Protein AF-A0A1S9CGF9-F1 (afdb_monomer_lite)

Foldseek 3Di:
DDDDDDDDDDDDDDDDDDDDDDDDPPDPPPPPPPDDPDDFDWDAKDPRQKIWTQDGPQQKIKIFGDDPDDDQKKKKWKWKFAQAPARVVDDIHTPDIDIGGNDGMDIDRHFARIKIWIWMGDVPDTPIIDIDGHHFDAADPVLVVVLVVQVVLLLDPVSLVVQKDKAKAWAWAQDPVRDTDTDIDIEIAGPSCRVLRNQLRVQCCPDPLSQHFPDKYFADCPHGPDPDLNSSRFKIFTPCQQFWWAFPVRDIGHPYADPPPDSRHDDPPDSNQRSLRVNNKDALCGNDPGGNGRRMIGD

pLDDT: mean 84.3, std 21.89, range [26.38, 98.81]

Sequence (299 aa):
MKLKKVLALGLASMVALVPIKTTEATGWFWQSARYYEPILMHTEFGKHMLTATLEEGSNIVRLVVAEEELGTNYTIKVVEARNNVMSHVYEPQEKVSVDMWDEKVFEFQGDLNRNYSISLWNGEELLTSGTMTTPAESRDPEISTWIAQTSHLCRTQEGAEALMVTVEIPIWLLQDDGSKLESSTTVTVHPAIAETTVSVFTEIFNGEEQFPIRHVGGYSWRGEGSSSYHNLGLALDINYAANYAVYSNGNTVGTHWTPNEDPYSILPYGEVVRAFENHGWHWGGDVWASPLDYMHFGY

Secondary structure (DSSP, 8-state):
-----------------------------------------EEEETTTTEEEEEPTTT-EEEEEE-TTS--SEEEEEEEEEE-STTGGGS--EEEEEEEEES--EEEEE--SSEEEEEEEEETTEEEEEEEEEPPPPPPPHHHHHHHHHHGGGGGSHHHHHHH-EEEEEEEEEEPTTS-EEEEEEEEEE-GGGHHHHHHHHHHHHHSTT--B-S-EE------TT---HHHHT-EEEE-TTTS-EE-TTS-EESS---TTTSTTSPPTTSHHHHHHHTTT-EEHHHH-SSSEETTEEE-

Structure (mmCIF, N/CA/C/O backbone):
data_AF-A0A1S9CGF9-F1
#
_entry.id   AF-A0A1S9CGF9-F1
#
loop_
_atom_site.group_PDB
_atom_site.id
_atom_site.type_symbol
_atom_site.label_atom_id
_atom_site.label_alt_id
_atom_site.label_comp_id
_atom_site.label_asym_id
_atom_site.label_entity_id
_atom_site.label_seq_id
_atom_site.pdbx_PDB_ins_code
_atom_site.Cartn_x
_atom_site.Cartn_y
_atom_site.Cartn_z
_atom_site.occupancy
_atom_site.B_iso_or_equiv
_atom_site.auth_seq_id
_atom_site.auth_comp_id
_atom_site.auth_asym_id
_atom_site.auth_atom_id
_atom_site.pdbx_PDB_model_num
ATOM 1 N N . MET A 1 1 ? 84.558 -14.957 4.193 1.00 35.19 1 MET A N 1
ATOM 2 C CA . MET A 1 1 ? 84.889 -13.517 4.250 1.00 35.19 1 MET A CA 1
ATOM 3 C C . MET A 1 1 ? 83.635 -12.720 3.901 1.00 35.19 1 MET A C 1
ATOM 5 O O . MET A 1 1 ? 83.127 -12.894 2.809 1.00 35.19 1 MET A O 1
ATOM 9 N N . LYS A 1 2 ? 83.176 -11.897 4.856 1.00 33.03 2 LYS A N 1
ATOM 10 C CA . LYS A 1 2 ? 82.214 -10.773 4.776 1.00 33.03 2 LYS A CA 1
ATOM 11 C C . LYS A 1 2 ? 80.729 -11.037 4.445 1.00 33.03 2 LYS A C 1
ATOM 13 O O . LYS A 1 2 ? 80.320 -11.122 3.296 1.00 33.03 2 LYS A O 1
ATOM 18 N N . LEU A 1 3 ? 79.936 -10.984 5.525 1.00 31.56 3 LEU A N 1
ATOM 19 C CA . LEU A 1 3 ? 78.575 -10.436 5.592 1.00 31.56 3 LEU A CA 1
ATOM 20 C C . LEU A 1 3 ? 78.471 -9.068 4.895 1.00 31.56 3 LEU A C 1
ATOM 22 O O . LEU A 1 3 ? 79.380 -8.248 5.042 1.00 31.56 3 LEU A O 1
ATOM 26 N N . LYS A 1 4 ? 77.284 -8.759 4.355 1.00 33.09 4 LYS A N 1
ATOM 27 C CA . LYS A 1 4 ? 76.605 -7.470 4.584 1.00 33.09 4 LYS A CA 1
ATOM 28 C C . LYS A 1 4 ? 75.083 -7.615 4.426 1.00 33.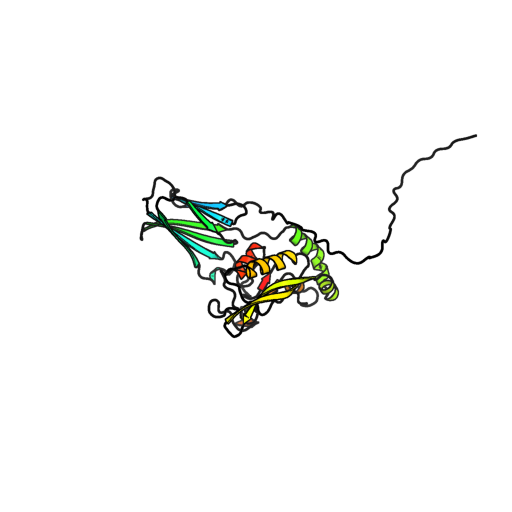09 4 LYS A C 1
ATOM 30 O O . LYS A 1 4 ? 74.594 -7.987 3.369 1.00 33.09 4 LYS A O 1
ATOM 35 N N . LYS A 1 5 ? 74.372 -7.306 5.516 1.00 34.22 5 LYS A N 1
ATOM 36 C CA . LYS A 1 5 ? 72.945 -6.951 5.569 1.00 34.22 5 LYS A CA 1
ATOM 37 C C . LYS A 1 5 ? 72.730 -5.596 4.890 1.00 34.22 5 LYS A C 1
ATOM 39 O O . LYS A 1 5 ? 73.520 -4.695 5.163 1.00 34.22 5 LYS A O 1
ATOM 44 N N . VAL A 1 6 ? 71.609 -5.428 4.187 1.00 31.58 6 VAL A N 1
ATOM 45 C CA . VAL A 1 6 ? 70.800 -4.193 4.197 1.00 31.58 6 VAL A CA 1
ATOM 46 C C . VAL A 1 6 ? 69.320 -4.599 4.116 1.00 31.58 6 VAL A C 1
ATOM 48 O O . VAL A 1 6 ? 68.926 -5.328 3.212 1.00 31.58 6 VAL A O 1
ATOM 51 N N . LEU A 1 7 ? 68.538 -4.164 5.109 1.00 29.77 7 LEU A N 1
ATOM 52 C CA . LEU A 1 7 ? 67.071 -4.119 5.117 1.00 29.77 7 LEU A CA 1
ATOM 53 C C . LEU A 1 7 ? 66.593 -2.934 4.260 1.00 29.77 7 LEU A C 1
ATOM 55 O O . LEU A 1 7 ? 67.195 -1.871 4.382 1.00 29.77 7 LEU A O 1
ATOM 59 N N . ALA A 1 8 ? 65.458 -3.057 3.562 1.00 28.27 8 ALA A N 1
ATOM 60 C CA . ALA A 1 8 ? 64.296 -2.175 3.773 1.00 28.27 8 ALA A CA 1
ATOM 61 C C . ALA A 1 8 ? 63.070 -2.570 2.919 1.00 28.27 8 ALA A C 1
ATOM 63 O O . ALA A 1 8 ? 63.186 -2.948 1.760 1.00 28.27 8 ALA A O 1
ATOM 64 N N . LEU A 1 9 ? 61.925 -2.452 3.593 1.00 29.41 9 LEU A N 1
ATOM 65 C CA . LEU A 1 9 ? 60.506 -2.598 3.259 1.00 29.41 9 LEU A CA 1
ATOM 66 C C . LEU A 1 9 ? 60.027 -2.288 1.826 1.00 29.41 9 LEU A C 1
ATOM 68 O O . LEU A 1 9 ? 60.434 -1.306 1.216 1.00 29.41 9 LEU A O 1
ATOM 72 N N . GLY A 1 10 ? 58.983 -3.020 1.416 1.00 26.67 10 GLY A N 1
ATOM 73 C CA . GLY A 1 10 ? 58.007 -2.600 0.404 1.00 26.67 10 GLY A CA 1
ATOM 74 C C . GLY A 1 10 ? 57.016 -3.721 0.082 1.00 26.67 10 GLY A C 1
ATOM 75 O O . GLY A 1 10 ? 57.395 -4.694 -0.560 1.00 26.67 10 GLY A O 1
ATOM 76 N N . LEU A 1 11 ? 55.777 -3.608 0.576 1.00 29.64 11 LEU A N 1
ATOM 77 C CA . LEU A 1 11 ? 54.681 -4.564 0.381 1.00 29.64 11 LEU A CA 1
ATOM 78 C C . LEU A 1 11 ? 54.426 -4.852 -1.109 1.00 29.64 11 LEU A C 1
ATOM 80 O O . LEU A 1 11 ? 54.255 -3.935 -1.909 1.00 29.64 11 LEU A O 1
ATOM 84 N N . ALA A 1 12 ? 54.324 -6.136 -1.446 1.00 28.22 12 ALA A N 1
ATOM 85 C CA . ALA A 1 12 ? 53.813 -6.606 -2.723 1.00 28.22 12 ALA A CA 1
ATOM 86 C C . ALA A 1 12 ? 52.277 -6.534 -2.726 1.00 28.22 12 ALA A C 1
ATOM 88 O O . ALA A 1 12 ? 51.635 -7.146 -1.876 1.00 28.22 12 ALA A O 1
ATOM 89 N N . SER A 1 13 ? 51.696 -5.833 -3.701 1.00 28.66 13 SER A N 1
ATOM 90 C CA . SER A 1 13 ? 50.306 -6.040 -4.113 1.00 28.66 13 SER A CA 1
ATOM 91 C C . SER A 1 13 ? 50.346 -6.695 -5.491 1.00 28.66 13 SER A C 1
ATOM 93 O O . SER A 1 13 ? 50.657 -6.050 -6.492 1.00 28.66 13 SER A O 1
ATOM 95 N N . MET A 1 14 ? 50.165 -8.017 -5.522 1.00 29.84 14 MET A N 1
ATOM 96 C CA . MET A 1 14 ? 50.044 -8.790 -6.754 1.00 29.84 14 MET A CA 1
ATOM 97 C C . MET A 1 14 ? 48.587 -8.765 -7.204 1.00 29.84 14 MET A C 1
ATOM 99 O O . MET A 1 14 ? 47.712 -9.336 -6.560 1.00 29.84 14 MET A O 1
ATOM 103 N N . VAL A 1 15 ? 48.359 -8.125 -8.347 1.00 34.06 15 VAL A N 1
ATOM 104 C CA . VAL A 1 15 ? 47.184 -8.336 -9.189 1.00 34.06 15 VAL A CA 1
ATOM 105 C C . VAL A 1 15 ? 47.236 -9.774 -9.704 1.00 34.06 15 VAL A C 1
ATOM 107 O O . VAL A 1 15 ? 48.160 -10.136 -10.432 1.00 34.06 15 VAL A O 1
ATOM 110 N N . ALA A 1 16 ? 46.248 -10.586 -9.340 1.00 28.27 16 ALA A N 1
ATOM 111 C CA . ALA A 1 16 ? 45.989 -11.870 -9.975 1.00 28.27 16 ALA A CA 1
ATOM 112 C C . ALA A 1 16 ? 44.520 -11.914 -10.414 1.00 28.27 16 ALA A C 1
ATOM 114 O O . ALA A 1 16 ? 43.611 -12.032 -9.598 1.00 28.27 16 ALA A O 1
ATOM 115 N N . LEU A 1 17 ? 44.316 -11.794 -11.728 1.00 30.78 17 LEU A N 1
ATOM 116 C CA . LEU A 1 17 ? 43.096 -12.198 -12.421 1.00 30.78 17 LEU A CA 1
ATOM 117 C C . LEU A 1 17 ? 42.878 -13.702 -12.197 1.00 30.78 17 LEU A C 1
ATOM 119 O O . LEU A 1 17 ? 43.762 -14.503 -12.500 1.00 30.78 17 LEU A O 1
ATOM 123 N N . VAL A 1 18 ? 41.701 -14.079 -11.701 1.00 29.19 18 VAL A N 1
ATOM 124 C CA . VAL A 1 18 ? 41.253 -15.476 -11.569 1.00 29.19 18 VAL A CA 1
ATOM 125 C C . VAL A 1 18 ? 39.975 -15.642 -12.407 1.00 29.19 18 VAL A C 1
ATOM 127 O O . VAL A 1 18 ? 39.137 -14.739 -12.401 1.00 29.19 18 VAL A O 1
ATOM 130 N N . PRO A 1 19 ? 39.835 -16.732 -13.187 1.00 26.50 19 PRO A N 1
ATOM 131 C CA . PRO A 1 19 ? 38.818 -16.849 -14.226 1.00 26.50 19 PRO A CA 1
ATOM 132 C C . PRO A 1 19 ? 37.441 -17.223 -13.672 1.00 26.50 19 PRO A C 1
ATOM 134 O O . PRO A 1 19 ? 37.316 -17.959 -12.694 1.00 26.50 19 PRO A O 1
ATOM 137 N N . ILE A 1 20 ? 36.414 -16.756 -14.381 1.00 34.00 20 ILE A N 1
ATOM 138 C CA . ILE A 1 20 ? 35.000 -17.079 -14.186 1.00 34.00 20 ILE A CA 1
ATOM 139 C C . ILE A 1 20 ? 34.797 -18.593 -14.347 1.00 34.00 20 ILE A C 1
ATOM 141 O O . ILE A 1 20 ? 35.066 -19.155 -15.412 1.00 34.00 20 ILE A O 1
ATOM 145 N N . LYS A 1 21 ? 34.287 -19.241 -13.296 1.00 26.78 21 LYS A N 1
ATOM 146 C CA . LYS A 1 21 ? 33.620 -20.542 -13.377 1.00 26.78 21 LYS A CA 1
ATOM 147 C C . LYS A 1 21 ? 32.194 -20.404 -12.860 1.00 26.78 21 LYS A C 1
ATOM 149 O O . LYS A 1 21 ? 31.947 -19.843 -11.800 1.00 26.78 21 LYS A O 1
ATOM 154 N N . THR A 1 22 ? 31.296 -20.902 -13.690 1.00 35.28 22 THR A N 1
ATOM 155 C CA . THR A 1 22 ? 29.855 -21.047 -13.522 1.00 35.28 22 THR A CA 1
ATOM 156 C C . THR A 1 22 ? 29.474 -21.938 -12.336 1.00 35.28 22 THR A C 1
ATOM 158 O O . THR A 1 22 ? 30.273 -22.777 -11.926 1.00 35.28 22 THR A O 1
ATOM 161 N N . THR A 1 23 ? 28.209 -21.780 -11.919 1.00 32.25 23 THR A N 1
ATOM 162 C CA . THR A 1 23 ? 27.382 -22.606 -11.013 1.00 32.25 23 THR A CA 1
ATOM 163 C C . THR A 1 23 ? 27.772 -22.626 -9.538 1.00 32.25 23 THR A C 1
ATOM 165 O O . THR A 1 23 ? 28.655 -23.373 -9.142 1.00 32.25 23 THR A O 1
ATOM 168 N N . GLU A 1 24 ? 27.052 -21.845 -8.730 1.00 26.77 24 GLU A N 1
ATOM 169 C CA . GLU A 1 24 ? 26.085 -22.324 -7.725 1.00 26.77 24 GLU A CA 1
ATOM 170 C C . GLU A 1 24 ? 25.429 -21.096 -7.074 1.00 26.77 24 GLU A C 1
ATOM 172 O O . GLU A 1 24 ? 26.105 -20.196 -6.580 1.00 26.77 24 GLU A O 1
ATOM 177 N N . ALA A 1 25 ? 24.098 -21.021 -7.142 1.00 34.69 25 ALA A N 1
ATOM 178 C CA . ALA A 1 25 ? 23.310 -20.001 -6.468 1.00 34.69 25 ALA A CA 1
ATOM 179 C C . ALA A 1 25 ? 23.334 -20.278 -4.960 1.00 34.69 25 ALA A C 1
ATOM 181 O O . ALA A 1 25 ? 22.446 -20.929 -4.415 1.00 34.69 25 ALA A O 1
ATOM 182 N N . THR A 1 26 ? 24.374 -19.812 -4.275 1.00 28.19 26 THR A N 1
ATOM 183 C CA . THR A 1 26 ? 24.333 -19.669 -2.822 1.00 28.19 26 THR A CA 1
ATOM 184 C C . THR A 1 26 ? 23.584 -18.381 -2.524 1.00 28.19 26 THR A C 1
ATOM 186 O O . THR A 1 26 ? 24.140 -17.288 -2.647 1.00 28.19 26 THR A O 1
ATOM 189 N N . GLY A 1 27 ? 22.302 -18.526 -2.189 1.00 26.91 27 GLY A N 1
ATOM 190 C CA . GLY A 1 27 ? 21.503 -17.461 -1.606 1.00 26.91 27 GLY A CA 1
ATOM 191 C C . GLY A 1 27 ? 22.213 -16.926 -0.370 1.00 26.91 27 GLY A C 1
ATOM 192 O O . GLY A 1 27 ? 22.368 -17.627 0.631 1.00 26.91 27 GLY A O 1
ATOM 193 N N . TRP A 1 28 ? 22.674 -15.685 -0.465 1.00 28.03 28 TRP A N 1
ATOM 194 C CA . TRP A 1 28 ? 23.009 -14.894 0.702 1.00 28.03 28 TRP A CA 1
ATOM 195 C C . TRP A 1 28 ? 21.677 -14.544 1.357 1.00 28.03 28 TRP A C 1
ATOM 197 O O . TRP A 1 28 ? 21.003 -13.611 0.938 1.00 28.03 28 TRP A O 1
ATOM 207 N N . PHE A 1 29 ? 21.264 -15.358 2.329 1.00 26.38 29 PHE A N 1
ATOM 208 C CA . PHE A 1 29 ? 20.212 -14.992 3.267 1.00 26.38 29 PHE A CA 1
ATOM 209 C C . PHE A 1 29 ? 20.725 -13.810 4.089 1.00 26.38 29 PHE A C 1
ATOM 211 O O . PHE A 1 29 ? 21.348 -13.988 5.136 1.00 26.38 29 PHE A O 1
ATOM 218 N N . TRP A 1 30 ? 20.479 -12.599 3.605 1.00 30.72 30 TRP A N 1
ATOM 219 C CA . TRP A 1 30 ? 20.362 -11.453 4.483 1.00 30.72 30 TRP A CA 1
ATOM 220 C C . TRP A 1 30 ? 18.983 -11.568 5.124 1.00 30.72 30 TRP A C 1
ATOM 222 O O . TRP A 1 30 ? 17.990 -11.106 4.588 1.00 30.72 30 TRP A O 1
ATOM 232 N N . GLN A 1 31 ? 18.900 -12.225 6.282 1.00 30.11 31 GLN A N 1
ATOM 233 C CA . GLN A 1 31 ? 17.885 -11.801 7.239 1.00 30.11 31 GLN A CA 1
ATOM 234 C C . GLN A 1 31 ? 18.294 -10.384 7.633 1.00 30.11 31 GLN A C 1
ATOM 236 O O . GLN A 1 31 ? 19.119 -10.204 8.531 1.00 30.11 31 GLN A O 1
ATOM 241 N N . SER A 1 32 ? 17.797 -9.380 6.910 1.00 33.12 32 SER A N 1
ATOM 242 C CA . SER A 1 32 ? 17.803 -8.020 7.418 1.00 33.12 32 SER A CA 1
ATOM 243 C C . SER A 1 32 ? 16.936 -8.056 8.672 1.00 33.12 32 SER A C 1
ATOM 245 O O . SER A 1 32 ? 15.708 -8.135 8.638 1.00 33.12 32 SER A O 1
ATOM 247 N N . ALA A 1 33 ? 17.600 -8.113 9.825 1.00 33.38 33 ALA A N 1
ATOM 248 C CA . ALA A 1 33 ? 16.993 -7.668 11.059 1.00 33.38 33 ALA A CA 1
ATOM 249 C C . ALA A 1 33 ? 16.598 -6.214 10.793 1.00 33.38 33 ALA A C 1
ATOM 251 O O . ALA A 1 33 ? 17.463 -5.343 10.711 1.00 33.38 33 ALA A O 1
ATOM 252 N N . ARG A 1 34 ? 15.310 -5.997 10.509 1.00 46.34 34 ARG A N 1
ATOM 253 C CA . ARG A 1 34 ? 14.752 -4.685 10.195 1.00 46.34 34 ARG A CA 1
ATOM 254 C C . ARG A 1 34 ? 15.062 -3.777 11.377 1.00 46.34 34 ARG A C 1
ATOM 256 O O . ARG A 1 34 ? 14.593 -4.021 12.488 1.00 46.34 34 ARG A O 1
ATOM 263 N N . TYR A 1 35 ? 15.928 -2.796 11.155 1.00 36.03 35 TYR A N 1
ATOM 264 C CA . TYR A 1 35 ? 16.267 -1.805 12.164 1.00 36.03 35 TYR A CA 1
ATOM 265 C C . TYR A 1 35 ? 15.091 -0.839 12.284 1.00 36.03 35 TYR A C 1
ATOM 267 O O . TYR A 1 35 ? 15.052 0.195 11.626 1.00 36.03 35 TYR A O 1
ATOM 275 N N . TYR A 1 36 ? 14.122 -1.199 13.121 1.00 42.38 36 TYR A N 1
ATOM 276 C CA . TYR A 1 36 ? 13.176 -0.236 13.658 1.00 42.38 36 TYR A CA 1
ATOM 277 C C . TYR A 1 36 ? 13.930 0.635 14.666 1.00 42.38 36 TYR A C 1
ATOM 279 O O . TYR A 1 36 ? 14.475 0.127 15.645 1.00 42.38 36 TYR A O 1
ATOM 287 N N . GLU A 1 37 ? 13.969 1.945 14.441 1.00 37.91 37 GLU A N 1
ATOM 288 C CA . GLU A 1 37 ? 14.127 2.878 15.554 1.00 37.91 37 GLU A CA 1
ATOM 289 C C . GLU A 1 37 ? 12.778 2.879 16.298 1.00 37.91 37 GLU A C 1
ATOM 291 O O . GLU A 1 37 ? 11.777 3.311 15.714 1.00 37.91 37 GLU A O 1
ATOM 296 N N . PRO A 1 38 ? 12.683 2.367 17.541 1.00 36.41 38 PRO A N 1
ATOM 297 C CA . PRO A 1 38 ? 11.479 2.505 18.348 1.00 36.41 38 PRO A CA 1
ATOM 298 C C . PRO A 1 38 ? 10.969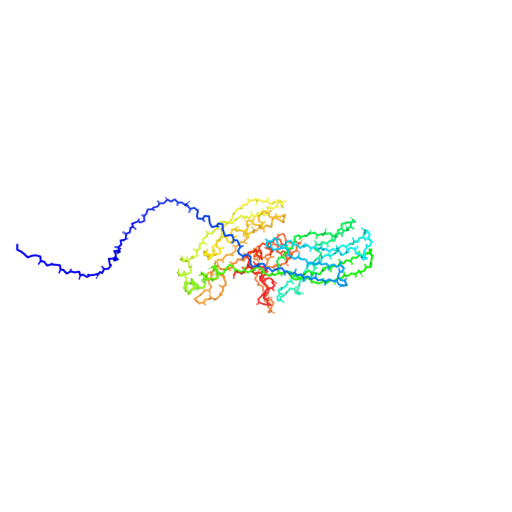 3.933 18.392 1.00 36.41 38 PRO A C 1
ATOM 300 O O . PRO A 1 38 ? 11.652 4.835 18.881 1.00 36.41 38 PRO A O 1
ATOM 303 N N . ILE A 1 39 ? 9.707 4.119 18.020 1.00 46.91 39 ILE A N 1
ATOM 304 C CA . ILE A 1 39 ? 8.962 5.298 18.435 1.00 46.91 39 ILE A CA 1
ATOM 305 C C . ILE A 1 39 ? 7.871 4.822 19.384 1.00 46.91 39 ILE A C 1
ATOM 307 O O . ILE A 1 39 ? 6.765 4.478 18.973 1.00 46.91 39 ILE A O 1
ATOM 311 N N . LEU A 1 40 ? 8.189 4.815 20.679 1.00 46.22 40 LEU A N 1
ATOM 312 C CA . LEU A 1 40 ? 7.166 4.702 21.708 1.00 46.22 40 LEU A CA 1
ATOM 313 C C . LEU A 1 40 ? 6.357 6.005 21.703 1.00 46.22 40 LEU A C 1
ATOM 315 O O . LEU A 1 40 ? 6.792 7.021 22.250 1.00 46.22 40 LEU A O 1
ATOM 319 N N . MET A 1 41 ? 5.185 5.989 21.070 1.00 57.88 41 MET A N 1
ATOM 320 C CA . MET A 1 41 ? 4.216 7.075 21.204 1.00 57.88 41 MET A CA 1
ATOM 321 C C . MET A 1 41 ? 3.258 6.753 22.345 1.00 57.88 41 MET A C 1
ATOM 323 O O . MET A 1 41 ? 2.564 5.741 22.315 1.00 57.88 41 MET A O 1
ATOM 327 N N . HIS A 1 42 ? 3.233 7.628 23.349 1.00 64.00 42 HIS A N 1
ATOM 328 C CA . HIS A 1 42 ? 2.301 7.583 24.474 1.00 64.00 42 HIS A CA 1
ATOM 329 C C . HIS A 1 42 ? 1.365 8.778 24.377 1.00 64.00 42 HIS A C 1
ATOM 331 O O . HIS A 1 42 ? 1.827 9.918 24.301 1.00 64.00 42 HIS A O 1
ATOM 337 N N . THR A 1 43 ? 0.057 8.532 24.361 1.00 72.00 43 THR A N 1
ATOM 338 C CA . THR A 1 43 ? -0.951 9.599 24.391 1.00 72.00 43 THR A CA 1
ATOM 339 C C . THR A 1 43 ? -2.006 9.293 25.443 1.00 72.00 43 THR A C 1
ATOM 341 O O . THR A 1 43 ? -2.520 8.178 25.503 1.00 72.00 43 THR A O 1
ATOM 344 N N . GLU A 1 44 ? -2.331 10.297 26.258 1.00 71.75 44 GLU A N 1
ATOM 345 C CA . GLU A 1 44 ? -3.357 10.226 27.300 1.00 71.75 44 GLU A CA 1
ATOM 346 C C . GLU A 1 44 ? -4.571 11.066 26.899 1.00 71.75 44 GLU A C 1
ATOM 348 O O . GLU A 1 44 ? -4.428 12.192 26.414 1.00 71.75 44 GLU A O 1
ATOM 353 N N . PHE A 1 45 ? -5.772 10.531 27.123 1.00 73.00 45 PHE A N 1
ATOM 354 C CA . PHE A 1 45 ? -7.032 11.162 26.734 1.00 73.00 45 PHE A CA 1
ATOM 355 C C . PHE A 1 45 ? -7.931 11.424 27.951 1.00 73.00 45 PHE A C 1
ATOM 357 O O . PHE A 1 45 ? -8.210 10.528 28.752 1.00 73.00 45 PHE A O 1
ATOM 364 N N . GLY A 1 46 ? -8.450 12.650 28.075 1.00 66.06 46 GLY A N 1
ATOM 365 C CA . GLY A 1 46 ? -9.254 13.070 29.232 1.00 66.06 46 GLY A CA 1
ATOM 366 C C . GLY A 1 46 ? -8.422 13.177 30.518 1.00 66.06 46 GLY A C 1
ATOM 367 O O . GLY A 1 46 ? -7.208 13.354 30.456 1.00 66.06 46 GLY A O 1
ATOM 368 N N . LYS A 1 47 ? -9.050 13.063 31.700 1.00 66.19 47 LYS A N 1
ATOM 369 C CA . LYS A 1 47 ? -8.348 12.966 33.001 1.00 66.19 47 LYS A CA 1
ATOM 370 C C . LYS A 1 47 ? -7.672 11.590 33.173 1.00 66.19 47 LYS A C 1
ATOM 372 O O . LYS A 1 47 ? -7.899 10.910 34.161 1.00 66.19 47 LYS A O 1
ATOM 377 N N . HIS A 1 48 ? -6.861 11.179 32.200 1.00 66.12 48 HIS A N 1
ATOM 378 C CA . HIS A 1 48 ? -6.199 9.870 32.146 1.00 66.12 48 HIS A CA 1
ATOM 379 C C . HIS A 1 48 ? -7.155 8.670 32.009 1.00 66.12 48 HIS A C 1
ATOM 381 O O . HIS A 1 48 ? -6.806 7.571 32.418 1.00 66.12 48 HIS A O 1
ATOM 387 N N . MET A 1 49 ? -8.346 8.846 31.420 1.00 77.44 49 MET A N 1
ATOM 388 C CA . MET A 1 49 ? -9.319 7.751 31.250 1.00 77.44 49 MET A CA 1
ATOM 389 C C . MET A 1 49 ? -8.853 6.671 30.270 1.00 77.44 49 MET A C 1
ATOM 391 O O . MET A 1 49 ? -9.235 5.511 30.407 1.00 77.44 49 MET A O 1
ATOM 395 N N . LEU A 1 50 ? -8.062 7.052 29.266 1.00 84.56 50 LEU A N 1
ATOM 396 C CA . LEU A 1 50 ? -7.595 6.160 28.212 1.00 84.56 50 LEU A CA 1
ATOM 397 C C . LEU A 1 50 ? -6.165 6.524 27.817 1.00 84.56 50 LEU A C 1
ATOM 399 O O . LEU A 1 50 ? -5.859 7.696 27.588 1.00 84.56 50 LEU A O 1
ATOM 403 N N . THR A 1 51 ? -5.332 5.503 27.670 1.00 88.12 51 THR A N 1
ATOM 404 C CA . THR A 1 51 ? -3.970 5.595 27.149 1.00 88.12 51 THR A CA 1
ATOM 405 C C . THR A 1 51 ? -3.859 4.767 25.881 1.00 88.12 51 THR A C 1
ATOM 407 O O . THR A 1 51 ? -4.329 3.631 25.855 1.00 88.12 51 THR A O 1
ATOM 410 N N . ALA A 1 52 ? -3.210 5.308 24.851 1.00 89.50 52 ALA A N 1
ATOM 411 C CA . ALA A 1 52 ? -2.797 4.549 23.674 1.00 89.50 52 ALA A CA 1
ATOM 412 C C . ALA A 1 52 ? -1.270 4.461 23.606 1.00 89.50 52 ALA A C 1
ATOM 414 O O . ALA A 1 52 ? -0.570 5.456 23.828 1.00 89.50 52 ALA A O 1
ATOM 415 N N . THR A 1 53 ? -0.766 3.271 23.291 1.00 89.50 53 THR A N 1
ATOM 416 C CA . THR A 1 53 ? 0.661 3.000 23.124 1.00 89.50 53 THR A CA 1
ATOM 417 C C . THR A 1 53 ? 0.888 2.158 21.877 1.00 89.50 53 THR A C 1
ATOM 419 O O . THR A 1 53 ? 0.234 1.134 21.703 1.00 89.50 53 THR A O 1
ATOM 422 N N . LEU A 1 54 ? 1.821 2.574 21.024 1.00 86.38 54 LEU A N 1
ATOM 423 C CA . LEU A 1 54 ? 2.326 1.748 19.928 1.00 86.38 54 LEU A CA 1
ATOM 424 C C . LEU A 1 54 ? 3.455 0.858 20.459 1.00 86.38 54 LEU A C 1
ATOM 426 O O . LEU A 1 54 ? 4.440 1.374 20.991 1.00 86.38 54 LEU A O 1
ATOM 430 N N . GLU A 1 55 ? 3.304 -0.458 20.348 1.00 81.00 55 GLU A N 1
ATOM 431 C CA . GLU A 1 55 ? 4.359 -1.405 20.695 1.00 81.00 55 GLU A CA 1
ATOM 432 C C . GLU A 1 55 ? 5.492 -1.343 19.661 1.00 81.00 55 GLU A C 1
ATOM 434 O O . GLU A 1 55 ? 5.284 -1.299 18.445 1.00 81.00 55 GLU A O 1
ATOM 439 N N . GLU A 1 56 ? 6.717 -1.322 20.176 1.00 67.94 56 GLU A N 1
ATOM 440 C CA . GLU A 1 56 ? 7.938 -1.268 19.386 1.00 67.94 56 GLU A CA 1
ATOM 441 C C . GLU A 1 56 ? 8.071 -2.497 18.472 1.00 67.94 56 GLU A C 1
ATOM 443 O O . GLU A 1 56 ? 8.073 -3.638 18.931 1.00 67.94 56 GLU A O 1
ATOM 448 N N . GLY A 1 57 ? 8.217 -2.258 17.166 1.00 67.56 57 GLY A N 1
ATOM 449 C CA . GLY A 1 57 ? 8.538 -3.291 16.177 1.00 67.56 57 GLY A CA 1
ATOM 450 C C . GLY A 1 57 ? 7.384 -4.212 15.757 1.00 67.56 57 GLY A C 1
ATOM 451 O O . GLY A 1 57 ? 7.599 -5.056 14.889 1.00 67.56 57 GLY A O 1
ATOM 452 N N . SER A 1 58 ? 6.176 -4.068 16.320 1.00 73.88 58 SER A N 1
ATOM 453 C CA . SER A 1 58 ? 5.008 -4.904 15.971 1.00 73.88 58 SER A CA 1
ATOM 454 C C . SER A 1 58 ? 3.854 -4.133 15.317 1.00 73.88 58 SER A C 1
ATOM 456 O O . SER A 1 58 ? 2.932 -4.738 14.768 1.00 73.88 58 SER A O 1
ATOM 458 N N . ASN A 1 59 ? 3.877 -2.796 15.370 1.00 83.38 59 ASN A N 1
ATOM 459 C CA . ASN A 1 59 ? 2.745 -1.931 15.020 1.00 83.38 59 ASN A CA 1
ATOM 460 C C . ASN A 1 59 ? 1.450 -2.251 15.791 1.00 83.38 59 ASN A C 1
ATOM 462 O O . ASN A 1 59 ? 0.371 -1.793 15.412 1.00 83.38 59 ASN A O 1
ATOM 466 N N . ILE A 1 60 ? 1.533 -3.012 16.885 1.00 90.19 60 ILE A N 1
ATOM 467 C CA . ILE A 1 60 ? 0.384 -3.292 17.739 1.00 90.19 60 ILE A CA 1
ATOM 468 C C . ILE A 1 60 ? 0.072 -2.036 18.540 1.00 90.19 60 ILE A C 1
ATOM 470 O O . ILE A 1 60 ? 0.931 -1.462 19.210 1.00 90.19 60 ILE A O 1
ATOM 474 N N . VAL A 1 61 ? -1.180 -1.601 18.474 1.00 91.06 61 VAL A N 1
ATOM 475 C CA . VAL A 1 61 ? -1.678 -0.490 19.272 1.00 91.06 61 VAL A CA 1
ATOM 476 C C . VAL A 1 61 ? -2.377 -1.056 20.489 1.00 91.06 61 VAL A C 1
ATOM 478 O O . VAL A 1 61 ? -3.390 -1.747 20.376 1.00 91.06 61 VAL A O 1
ATOM 481 N N . ARG A 1 62 ? -1.851 -0.714 21.659 1.00 92.69 62 ARG A N 1
ATOM 482 C CA . ARG A 1 62 ? -2.383 -1.098 22.957 1.00 92.69 62 ARG A CA 1
ATOM 483 C C . ARG A 1 62 ? -3.145 0.058 23.579 1.00 92.69 62 ARG A C 1
ATOM 485 O O . ARG A 1 62 ? -2.583 1.122 23.837 1.00 92.69 62 ARG A O 1
ATOM 492 N N . LEU A 1 63 ? -4.422 -0.170 23.844 1.00 92.19 63 LEU A N 1
ATOM 493 C CA . LEU A 1 63 ? -5.325 0.759 24.505 1.00 92.19 63 LEU A CA 1
ATOM 494 C C . LEU A 1 63 ? -5.543 0.305 25.946 1.00 92.19 63 LEU A C 1
ATOM 496 O O . LEU A 1 63 ? -5.912 -0.843 26.179 1.00 92.19 63 LEU A O 1
ATOM 500 N N . VAL A 1 64 ? -5.315 1.195 26.910 1.00 90.06 64 VAL A N 1
ATOM 501 C CA . VAL A 1 64 ? -5.482 0.917 28.343 1.00 90.06 64 VAL A CA 1
ATOM 502 C C . VAL A 1 64 ? -6.464 1.908 28.944 1.00 90.06 64 VAL A C 1
ATOM 504 O O . VAL A 1 64 ? -6.227 3.113 28.920 1.00 90.06 64 VAL A O 1
ATOM 507 N N . VAL A 1 65 ? -7.552 1.390 29.501 1.00 87.38 65 VAL A N 1
ATOM 508 C CA . VAL A 1 65 ? -8.603 2.160 30.169 1.00 87.38 65 VAL A CA 1
ATOM 509 C C . VAL A 1 65 ? -8.328 2.215 31.673 1.00 87.38 65 VAL A C 1
ATOM 511 O O . VAL A 1 65 ? -8.025 1.192 32.293 1.00 87.38 65 VAL A O 1
ATOM 514 N N . ALA A 1 66 ? -8.403 3.408 32.268 1.00 81.00 66 ALA A N 1
ATOM 515 C CA . ALA A 1 66 ? -8.084 3.609 33.680 1.00 81.00 66 ALA A CA 1
ATOM 516 C C . ALA A 1 66 ? -9.152 3.053 34.636 1.00 81.00 66 ALA A C 1
ATOM 518 O O . ALA A 1 66 ? -10.345 3.024 34.345 1.00 81.00 66 ALA A O 1
ATOM 519 N N . GLU A 1 67 ? -8.685 2.618 35.808 1.00 64.06 67 GLU A N 1
ATOM 520 C CA . GLU A 1 67 ? -9.411 1.745 36.735 1.00 64.06 67 GLU A CA 1
ATOM 521 C C . GLU A 1 67 ? -10.569 2.400 37.499 1.00 64.06 67 GLU A C 1
ATOM 523 O O . GLU A 1 67 ? -11.498 1.705 37.903 1.00 64.06 67 GLU A O 1
ATOM 528 N N . GLU A 1 68 ? -10.501 3.710 37.735 1.00 64.44 68 GLU A N 1
ATOM 529 C CA . GLU A 1 68 ? -11.323 4.371 38.758 1.00 64.44 68 GLU A CA 1
ATOM 530 C C . GLU A 1 68 ? -12.566 5.095 38.210 1.00 64.44 68 GLU A C 1
ATOM 532 O O . GLU A 1 68 ? -13.385 5.559 39.004 1.00 64.44 68 GLU A O 1
ATOM 537 N N . GLU A 1 69 ? -12.749 5.192 36.886 1.00 55.88 69 GLU A N 1
ATOM 538 C CA . GLU A 1 69 ? -13.738 6.121 36.304 1.00 55.88 69 GLU A CA 1
ATOM 539 C C . GLU A 1 69 ? -14.884 5.472 35.504 1.00 55.88 69 GLU A C 1
ATOM 541 O O . GLU A 1 69 ? -15.809 6.180 35.104 1.00 55.88 69 GLU A O 1
ATOM 546 N N . LEU A 1 70 ? -14.891 4.151 35.282 1.00 62.00 70 LEU A N 1
ATOM 547 C CA . LEU A 1 70 ? -15.812 3.524 34.323 1.00 62.00 70 LEU A CA 1
ATOM 548 C C . LEU A 1 70 ? -16.569 2.325 34.899 1.00 62.00 70 LEU A C 1
ATOM 550 O O . LEU A 1 70 ? -16.025 1.517 35.647 1.00 62.00 70 LEU A O 1
ATOM 554 N N . GLY A 1 71 ? -17.855 2.221 34.546 1.00 62.34 71 GLY A N 1
ATOM 555 C CA . GLY A 1 71 ? -18.652 1.019 34.800 1.00 62.34 71 GLY A CA 1
ATOM 556 C C . GLY A 1 71 ? -18.083 -0.207 34.073 1.00 62.34 71 GLY A C 1
ATOM 557 O O . GLY A 1 71 ? -17.128 -0.109 33.311 1.00 62.34 71 GLY A O 1
ATOM 558 N N . THR A 1 72 ? -18.688 -1.377 34.276 1.00 68.25 72 THR A N 1
ATOM 559 C CA . THR A 1 72 ? -18.177 -2.650 33.728 1.00 68.25 72 THR A CA 1
ATOM 560 C C . THR A 1 72 ? -18.276 -2.766 32.204 1.00 68.25 72 THR A C 1
ATOM 562 O O . THR A 1 72 ? -17.662 -3.666 31.639 1.00 68.25 72 THR A O 1
ATOM 565 N N . ASN A 1 73 ? -19.042 -1.885 31.542 1.00 85.56 73 ASN A N 1
ATOM 566 C CA . ASN A 1 73 ? -19.364 -1.984 30.118 1.00 85.56 73 ASN A CA 1
ATOM 567 C C . ASN A 1 73 ? -19.131 -0.644 29.412 1.00 85.56 73 ASN A C 1
ATOM 569 O O . ASN A 1 73 ? -19.720 0.370 29.794 1.00 85.56 73 ASN A O 1
ATOM 573 N N . TYR A 1 74 ? -18.323 -0.654 28.358 1.00 90.00 74 TYR A N 1
ATOM 574 C CA . TYR A 1 74 ? -18.056 0.506 27.508 1.00 90.00 74 TYR A CA 1
ATOM 575 C C . TYR A 1 74 ? -17.661 0.051 26.098 1.00 90.00 74 TYR A C 1
ATOM 577 O O . TYR A 1 74 ? -17.296 -1.104 25.897 1.00 90.00 74 TYR A O 1
ATOM 585 N N . THR A 1 75 ? -17.708 0.954 25.124 1.00 93.88 75 THR A N 1
ATOM 586 C CA . THR A 1 75 ? -17.327 0.675 23.733 1.00 93.88 75 THR A CA 1
ATOM 587 C C . THR A 1 75 ? -16.086 1.478 23.367 1.00 93.88 75 THR A C 1
ATOM 589 O O . THR A 1 75 ? -16.042 2.694 23.574 1.00 93.88 75 THR A O 1
ATOM 592 N N . ILE A 1 76 ? -15.088 0.817 22.785 1.00 94.38 76 ILE A N 1
ATOM 593 C CA . ILE A 1 76 ? -13.951 1.473 22.135 1.00 94.38 76 ILE A CA 1
ATOM 594 C C . ILE A 1 76 ? -14.251 1.569 20.642 1.00 94.38 76 ILE A C 1
ATOM 596 O O . ILE A 1 76 ? -14.552 0.563 20.000 1.00 94.38 76 ILE A O 1
ATOM 600 N N . LYS A 1 77 ? -14.121 2.773 20.080 1.00 97.00 77 LYS A N 1
ATOM 601 C CA . LYS A 1 77 ? -14.190 3.009 18.634 1.00 97.00 77 LYS A CA 1
ATOM 602 C C . LYS A 1 77 ? -12.894 3.626 18.136 1.00 97.00 77 LYS A C 1
ATOM 604 O O . LYS A 1 77 ? -12.441 4.637 18.679 1.00 97.00 77 LYS A O 1
ATOM 609 N N . VAL A 1 78 ? -12.338 3.035 17.086 1.00 97.56 78 VAL A N 1
ATOM 610 C CA . VAL A 1 78 ? -11.120 3.475 16.406 1.00 97.56 78 VAL A CA 1
ATOM 611 C C . VAL A 1 78 ? -11.459 3.770 14.953 1.00 97.56 78 VAL A C 1
ATOM 613 O O . VAL A 1 78 ? -11.907 2.891 14.219 1.00 97.56 78 VAL A O 1
ATOM 616 N N . VAL A 1 79 ? -11.210 5.005 14.536 1.00 97.56 79 VAL A N 1
ATOM 617 C CA . VAL A 1 79 ? -11.325 5.455 13.146 1.00 97.56 79 VAL A CA 1
ATOM 618 C C . VAL A 1 79 ? -9.926 5.731 12.614 1.00 97.56 79 VAL A C 1
ATOM 620 O O . VAL A 1 79 ? -9.151 6.433 13.263 1.00 97.56 79 VAL A O 1
ATOM 623 N N . GLU A 1 80 ? -9.598 5.192 11.445 1.00 96.62 80 GLU A N 1
ATOM 624 C CA . GLU A 1 80 ? -8.319 5.404 10.775 1.00 96.62 80 GLU A CA 1
ATOM 625 C C . GLU A 1 80 ? -8.416 6.434 9.643 1.00 96.62 80 GLU A C 1
ATOM 627 O O . GLU A 1 80 ? -9.311 6.405 8.797 1.00 96.62 80 GLU A O 1
ATOM 632 N N . ALA A 1 81 ? -7.451 7.345 9.602 1.00 96.12 81 ALA A N 1
ATOM 633 C CA . ALA A 1 81 ? -7.267 8.315 8.533 1.00 96.12 81 ALA A CA 1
ATOM 634 C C . ALA A 1 81 ? -5.855 8.198 7.950 1.00 96.12 81 ALA A C 1
ATOM 636 O O . ALA A 1 81 ? -4.889 7.958 8.679 1.00 96.12 81 ALA A O 1
ATOM 637 N N . ARG A 1 82 ? -5.717 8.392 6.635 1.00 93.88 82 ARG A N 1
ATOM 638 C CA . ARG A 1 82 ? -4.399 8.473 5.984 1.00 93.88 82 ARG A CA 1
ATOM 639 C C . ARG A 1 82 ? -3.668 9.753 6.422 1.00 93.88 82 ARG A C 1
ATOM 641 O O . ARG A 1 82 ? -4.306 10.764 6.724 1.00 93.88 82 ARG A O 1
ATOM 648 N N . ASN A 1 83 ? -2.334 9.729 6.449 1.00 90.19 83 ASN A N 1
ATOM 649 C CA . ASN A 1 83 ? -1.510 10.827 6.986 1.00 90.19 83 ASN A CA 1
ATOM 650 C C . ASN A 1 83 ? -0.567 11.496 5.954 1.00 90.19 83 ASN A C 1
ATOM 652 O O . ASN A 1 83 ? 0.424 12.119 6.321 1.00 90.19 83 ASN A O 1
ATOM 656 N N . ASN A 1 84 ? -0.872 11.399 4.656 1.00 89.31 84 ASN A N 1
ATOM 657 C CA . ASN A 1 84 ? -0.099 12.049 3.586 1.00 89.31 84 ASN A CA 1
ATOM 658 C C . ASN A 1 84 ? -0.739 13.351 3.074 1.00 89.31 84 ASN A C 1
ATOM 660 O O . ASN A 1 84 ? -1.852 13.715 3.440 1.00 89.31 84 ASN A O 1
ATOM 664 N N . VAL A 1 85 ? -0.028 14.050 2.183 1.00 86.62 85 VAL A N 1
ATOM 665 C CA . VAL A 1 85 ? -0.393 15.372 1.636 1.00 86.62 85 VAL A CA 1
ATOM 666 C C . VAL A 1 85 ? -1.825 15.418 1.097 1.00 86.62 85 VAL A C 1
ATOM 668 O O . VAL A 1 85 ? -2.567 16.365 1.373 1.00 86.62 85 VAL A O 1
ATOM 671 N N . MET A 1 86 ? -2.224 14.396 0.343 1.00 91.69 86 MET A N 1
ATOM 672 C CA . MET A 1 86 ? -3.551 14.323 -0.264 1.00 91.69 86 MET A CA 1
ATOM 673 C C . MET A 1 86 ? -4.503 13.402 0.498 1.00 91.69 86 MET A C 1
ATOM 675 O O . MET A 1 86 ? -5.545 13.051 -0.036 1.00 91.69 86 MET A O 1
ATOM 679 N N . SER A 1 87 ? -4.214 13.036 1.752 1.00 86.81 87 SER A N 1
ATOM 680 C CA . SER A 1 87 ? -5.081 12.126 2.516 1.00 86.81 87 SER A CA 1
ATOM 681 C C . SER A 1 87 ? -6.518 12.624 2.680 1.00 86.81 87 SER A C 1
ATOM 683 O O . SER A 1 87 ? -7.433 11.817 2.782 1.00 86.81 87 SER A O 1
ATOM 685 N N . HIS A 1 88 ? -6.725 13.943 2.637 1.00 87.94 88 HIS A N 1
ATOM 686 C CA . HIS A 1 88 ? -8.031 14.599 2.718 1.00 87.94 88 HIS A CA 1
ATOM 687 C C . HIS A 1 88 ? -8.994 14.251 1.570 1.00 87.94 88 HIS A C 1
ATOM 689 O O . HIS A 1 88 ? -10.164 14.617 1.645 1.00 87.94 88 HIS A O 1
ATOM 695 N N . VAL A 1 89 ? -8.528 13.590 0.504 1.00 90.56 89 VAL A N 1
ATOM 696 C CA . VAL A 1 89 ? -9.405 13.088 -0.569 1.00 90.56 89 VAL A CA 1
ATOM 697 C C . VAL A 1 89 ? -10.065 11.750 -0.215 1.00 90.56 89 VAL A C 1
ATOM 699 O O . VAL A 1 89 ? -10.929 11.289 -0.958 1.00 90.56 89 VAL A O 1
ATOM 702 N N . TYR A 1 90 ? -9.670 11.130 0.902 1.00 93.75 90 TYR A N 1
ATOM 703 C CA . TYR A 1 90 ? -10.216 9.867 1.387 1.00 93.75 90 TYR A CA 1
ATOM 704 C C . TYR A 1 90 ? -10.954 10.076 2.702 1.00 93.75 90 TYR A C 1
ATOM 706 O O . TYR A 1 90 ? -10.431 10.679 3.639 1.00 93.75 90 TYR A O 1
ATOM 714 N N . GLU A 1 91 ? -12.160 9.524 2.780 1.00 94.31 91 GLU A N 1
ATOM 715 C CA . GLU A 1 91 ? -12.918 9.518 4.025 1.00 94.31 91 GLU A CA 1
ATOM 716 C C . GLU A 1 91 ? -12.270 8.560 5.038 1.00 94.31 91 GLU A C 1
ATOM 718 O O . GLU A 1 91 ? -11.959 7.415 4.675 1.00 94.31 91 GLU A O 1
ATOM 723 N N . PRO A 1 92 ? -12.097 8.984 6.304 1.00 95.81 92 PRO A N 1
ATOM 724 C CA . PRO A 1 92 ? -11.671 8.097 7.377 1.00 95.81 92 PRO A CA 1
ATOM 725 C C . PRO A 1 92 ? -12.574 6.861 7.495 1.00 95.81 92 PRO A C 1
ATOM 727 O O . PRO A 1 92 ? -13.786 6.946 7.299 1.00 95.81 92 PRO A O 1
ATOM 730 N N . GLN A 1 93 ? -11.989 5.714 7.835 1.00 95.31 93 GLN A N 1
ATOM 731 C CA . GLN A 1 93 ? -12.687 4.426 7.906 1.00 95.31 93 GLN A CA 1
ATOM 732 C C . GLN A 1 93 ? -12.763 3.936 9.352 1.00 95.31 93 GLN A C 1
ATOM 734 O O . GLN A 1 93 ? -11.845 4.164 10.140 1.00 95.31 93 GLN A O 1
ATOM 739 N N . GLU A 1 94 ? -13.837 3.237 9.715 1.00 96.38 94 GLU A N 1
ATOM 740 C CA . GLU A 1 94 ? -13.864 2.508 10.984 1.00 96.38 94 GLU A CA 1
ATOM 741 C C . GLU A 1 94 ? -12.858 1.351 10.921 1.00 96.38 94 GLU A C 1
ATOM 743 O O . GLU A 1 94 ? -12.935 0.500 10.037 1.00 96.38 94 GLU A O 1
ATOM 748 N N . LYS A 1 95 ? -11.907 1.332 11.859 1.00 95.38 95 LYS A N 1
ATOM 749 C CA . LYS A 1 95 ? -10.920 0.254 12.009 1.00 95.38 95 LYS A CA 1
ATOM 750 C C . LYS A 1 95 ? -11.411 -0.795 13.001 1.00 95.38 95 LYS A C 1
ATOM 752 O O . LYS A 1 95 ? -11.261 -1.988 12.763 1.00 95.38 95 LYS A O 1
ATOM 757 N N . VAL A 1 96 ? -11.961 -0.341 14.129 1.00 95.81 96 VAL A N 1
ATOM 758 C CA . VAL A 1 96 ? -12.470 -1.192 15.210 1.00 95.81 96 VAL A CA 1
ATOM 759 C C . VAL A 1 96 ? -13.659 -0.512 15.886 1.00 95.81 96 VAL A C 1
ATOM 761 O O . VAL A 1 96 ? -13.589 0.672 16.215 1.00 95.81 96 VAL A O 1
ATOM 764 N N . SER A 1 97 ? -14.695 -1.288 16.196 1.00 96.69 97 SER A N 1
ATOM 765 C CA . SER A 1 97 ? -15.707 -0.955 17.200 1.00 96.69 97 SER A CA 1
ATOM 766 C C . SER A 1 97 ? -15.951 -2.185 18.072 1.00 96.69 97 SER A C 1
ATOM 768 O O . SER A 1 97 ? -16.441 -3.200 17.580 1.00 96.69 97 SER A O 1
ATOM 770 N N . VAL A 1 98 ? -15.587 -2.114 19.353 1.00 95.38 98 VAL A N 1
ATOM 771 C CA . VAL A 1 98 ? -15.622 -3.264 20.270 1.00 95.38 98 VAL A CA 1
ATOM 772 C C . VAL A 1 98 ? -16.258 -2.897 21.604 1.00 95.38 98 VAL A C 1
ATOM 774 O O . VAL A 1 98 ? -15.905 -1.888 22.217 1.00 95.38 98 VAL A O 1
ATOM 777 N N . ASP A 1 99 ? -17.193 -3.733 22.050 1.00 93.56 99 ASP A N 1
ATOM 778 C CA . ASP A 1 99 ? -17.760 -3.666 23.393 1.00 93.56 99 ASP A CA 1
ATOM 779 C C . ASP A 1 99 ? -16.851 -4.418 24.369 1.00 93.56 99 ASP A C 1
ATOM 781 O O . ASP A 1 99 ? -16.536 -5.589 24.169 1.00 93.56 99 ASP A O 1
ATOM 785 N N . MET A 1 100 ? -16.448 -3.735 25.434 1.00 90.81 100 MET A N 1
ATOM 786 C CA . MET A 1 100 ? -15.526 -4.224 26.454 1.00 90.81 100 MET A CA 1
ATOM 787 C C . MET A 1 100 ? -16.300 -4.533 27.734 1.00 90.81 100 MET A C 1
ATOM 789 O O . MET A 1 100 ? -17.052 -3.680 28.216 1.00 90.81 100 MET A O 1
ATOM 793 N N . TRP A 1 101 ? -16.127 -5.743 28.276 1.00 88.56 101 TRP A N 1
ATOM 794 C CA . TRP A 1 101 ? -16.797 -6.212 29.497 1.00 88.56 101 TRP A CA 1
ATOM 795 C C . TRP A 1 101 ? -15.755 -6.616 30.537 1.00 88.56 101 TRP A C 1
ATOM 797 O O . TRP A 1 101 ? -15.049 -7.601 30.336 1.00 88.56 101 TRP A O 1
ATOM 807 N N . ASP A 1 102 ? -15.641 -5.859 31.629 1.00 83.12 102 ASP A N 1
ATOM 808 C CA . ASP A 1 102 ? -14.657 -6.035 32.721 1.00 83.12 102 ASP A CA 1
ATOM 809 C C . ASP A 1 102 ? -13.164 -5.973 32.313 1.00 83.12 102 ASP A C 1
ATOM 811 O O . ASP A 1 102 ? -12.280 -5.805 33.160 1.00 83.12 102 ASP A O 1
ATOM 815 N N . GLU A 1 103 ? -12.864 -6.070 31.020 1.00 86.00 103 GLU A N 1
ATOM 816 C CA . GLU A 1 103 ? -11.553 -5.871 30.429 1.00 86.00 103 GLU A CA 1
ATOM 817 C C . GLU A 1 103 ? -11.153 -4.393 30.468 1.00 86.00 103 GLU A C 1
ATOM 819 O O . GLU A 1 103 ? -11.986 -3.489 30.502 1.00 86.00 103 GLU A O 1
ATOM 824 N N . LYS A 1 104 ? -9.842 -4.145 30.482 1.00 87.81 104 LYS A N 1
ATOM 825 C CA . LYS A 1 104 ? -9.243 -2.795 30.548 1.00 87.81 104 LYS A CA 1
ATOM 826 C C . LYS A 1 104 ? -8.195 -2.561 29.475 1.00 87.81 104 LYS A C 1
ATOM 828 O O . LYS A 1 104 ? -7.655 -1.464 29.368 1.00 87.81 104 LYS A O 1
ATOM 833 N N . VAL A 1 105 ? -7.854 -3.611 28.741 1.00 91.38 105 VAL A N 1
ATOM 834 C CA . VAL A 1 105 ? -6.807 -3.599 27.735 1.00 91.38 105 VAL A CA 1
ATOM 835 C C . VAL A 1 105 ? -7.425 -4.119 26.460 1.00 91.38 105 VAL A C 1
ATOM 837 O O . VAL A 1 105 ? -8.017 -5.192 26.464 1.00 91.38 105 VAL A O 1
ATOM 840 N N . PHE A 1 106 ? -7.270 -3.356 25.392 1.00 93.00 106 PHE A N 1
ATOM 841 C CA . PHE A 1 106 ? -7.624 -3.784 24.053 1.00 93.00 106 PHE A CA 1
ATOM 842 C C . PHE A 1 106 ? -6.429 -3.556 23.139 1.00 93.00 106 PHE A C 1
ATOM 844 O O . PHE A 1 106 ? -5.791 -2.504 23.198 1.00 93.00 106 PHE A O 1
ATOM 851 N N . GLU A 1 107 ? -6.123 -4.536 22.303 1.00 95.00 107 GLU A N 1
ATOM 852 C CA . GLU A 1 107 ? -5.015 -4.478 21.357 1.00 95.00 107 GLU A CA 1
ATOM 853 C C . GLU A 1 107 ? -5.547 -4.690 19.944 1.00 95.00 107 GLU A C 1
ATOM 855 O O . GLU A 1 107 ? -6.417 -5.530 19.712 1.00 95.00 107 GLU A O 1
ATOM 860 N N . PHE A 1 108 ? -5.026 -3.918 18.995 1.00 94.50 108 PHE A N 1
ATOM 861 C CA . PHE A 1 108 ? -5.321 -4.105 17.580 1.00 94.50 108 PHE A CA 1
ATOM 862 C C . PHE A 1 108 ? -4.074 -3.897 16.726 1.00 94.50 108 PHE A C 1
ATOM 864 O O . PHE A 1 108 ? -3.158 -3.164 17.103 1.00 94.50 108 PHE A O 1
ATOM 871 N N . GLN A 1 109 ? -4.059 -4.524 15.550 1.00 92.50 109 GLN A N 1
ATOM 872 C CA . GLN A 1 109 ? -3.012 -4.298 14.561 1.00 92.50 109 GLN A CA 1
ATOM 873 C C . GLN A 1 109 ? -3.168 -2.897 13.959 1.00 92.50 109 GLN A C 1
ATOM 875 O O . GLN A 1 109 ? -4.120 -2.623 13.218 1.00 92.50 109 GLN A O 1
ATOM 880 N N . GLY A 1 110 ? -2.234 -2.010 14.292 1.00 91.50 110 GLY A N 1
ATOM 881 C CA . GLY A 1 110 ? -2.078 -0.726 13.632 1.00 91.50 110 GLY A CA 1
ATOM 882 C C . GLY A 1 110 ? -1.413 -0.880 12.266 1.00 91.50 110 GLY A C 1
ATOM 883 O O . GLY A 1 110 ? -0.695 -1.844 11.998 1.00 91.50 110 GLY A O 1
ATOM 884 N N . ASP A 1 111 ? -1.648 0.118 11.427 1.00 91.00 111 ASP A N 1
ATOM 885 C CA . ASP A 1 111 ? -1.002 0.344 10.145 1.00 91.00 111 ASP A CA 1
ATOM 886 C C . ASP A 1 111 ? -0.081 1.559 10.276 1.00 91.00 111 ASP A C 1
ATOM 888 O O . ASP A 1 111 ? -0.345 2.494 11.045 1.00 91.00 111 ASP A O 1
ATOM 892 N N . LEU A 1 112 ? 0.996 1.561 9.500 1.00 87.50 112 LEU A N 1
ATOM 893 C CA . LEU A 1 112 ? 1.924 2.681 9.444 1.00 87.50 112 LEU A CA 1
ATOM 894 C C . LEU A 1 112 ? 1.296 3.892 8.758 1.00 87.50 112 LEU A C 1
ATOM 896 O O . LEU A 1 112 ? 0.379 3.785 7.943 1.00 87.50 112 LEU A O 1
ATOM 900 N N . ASN A 1 113 ? 1.829 5.068 9.078 1.00 88.44 113 ASN A N 1
ATOM 901 C CA . ASN A 1 113 ? 1.432 6.332 8.472 1.00 88.44 113 ASN A CA 1
ATOM 902 C C . ASN A 1 113 ? -0.085 6.604 8.555 1.00 88.44 113 ASN A C 1
ATOM 904 O O . ASN A 1 113 ? -0.735 6.973 7.566 1.00 88.44 113 ASN A O 1
ATOM 908 N N . ARG A 1 114 ? -0.674 6.384 9.733 1.00 92.75 114 ARG A N 1
ATOM 909 C CA . ARG A 1 114 ? -2.093 6.634 10.014 1.00 92.75 114 ARG A CA 1
ATOM 910 C C . ARG A 1 114 ? -2.273 7.644 11.129 1.00 92.75 114 ARG A C 1
ATOM 912 O O . ARG A 1 114 ? -1.477 7.725 12.056 1.00 92.75 114 ARG A O 1
ATOM 919 N N . ASN A 1 115 ? -3.383 8.365 11.057 1.00 93.94 115 ASN A N 1
ATOM 920 C CA . ASN A 1 115 ? -3.957 9.085 12.182 1.00 93.94 115 ASN A CA 1
ATOM 921 C C . ASN A 1 115 ? -5.161 8.291 12.689 1.00 93.94 115 ASN A C 1
ATOM 923 O O . ASN A 1 115 ? -6.165 8.163 11.991 1.00 93.94 115 ASN A O 1
ATOM 927 N N . TYR A 1 116 ? -5.070 7.769 13.904 1.00 95.44 116 TYR A N 1
ATOM 928 C CA . TYR A 1 116 ? -6.164 7.105 14.594 1.00 95.44 116 TYR A CA 1
ATOM 929 C C . TYR A 1 116 ? -6.923 8.102 15.452 1.00 95.44 116 TYR A C 1
ATOM 931 O O . TYR A 1 116 ? -6.337 8.712 16.340 1.00 95.44 116 TYR A O 1
ATOM 939 N N . SER A 1 117 ? -8.225 8.242 15.221 1.00 95.44 117 SER A N 1
ATOM 940 C CA . SER A 1 117 ? -9.148 8.853 16.180 1.00 95.44 117 SER A CA 1
ATOM 941 C C . SER A 1 117 ? -9.721 7.753 17.061 1.00 95.44 117 SER A C 1
ATOM 943 O O . SER A 1 117 ? -10.388 6.844 16.571 1.00 95.44 117 SER A O 1
ATOM 945 N N . ILE A 1 118 ? -9.445 7.821 18.357 1.00 95.56 118 ILE A N 1
ATOM 946 C CA . ILE A 1 118 ? -9.829 6.809 19.337 1.00 95.56 118 ILE A CA 1
ATOM 947 C C . ILE A 1 118 ? -10.831 7.444 20.289 1.00 95.56 118 ILE A C 1
ATOM 949 O O . ILE A 1 118 ? -10.616 8.551 20.786 1.00 95.56 118 ILE A O 1
ATOM 953 N N . SER A 1 119 ? -11.935 6.753 20.542 1.00 93.31 119 SER A N 1
ATOM 954 C CA . SER A 1 119 ? -13.002 7.242 21.410 1.00 93.31 119 SER A CA 1
ATOM 955 C C . SER A 1 119 ? -13.580 6.136 22.279 1.00 93.31 119 SER A C 1
ATOM 957 O O . SER A 1 119 ? -13.639 4.974 21.879 1.00 93.31 119 SER A O 1
ATOM 959 N N . LEU A 1 120 ? -14.001 6.529 23.476 1.00 92.06 120 LEU A N 1
ATOM 960 C CA . LEU A 1 120 ? -14.554 5.663 24.502 1.00 92.06 120 LEU A CA 1
ATOM 961 C C . LEU A 1 120 ? -15.988 6.086 24.806 1.00 92.06 120 LEU A C 1
ATOM 963 O O . LEU A 1 120 ? -16.237 7.264 25.069 1.00 92.06 120 LEU A O 1
ATOM 967 N N . TRP A 1 121 ? -16.913 5.133 24.793 1.00 91.88 121 TRP A N 1
ATOM 968 C CA . TRP A 1 121 ? -18.348 5.396 24.886 1.00 91.88 121 TRP A CA 1
ATOM 969 C C . TRP A 1 121 ? -19.015 4.554 25.970 1.00 91.88 121 TRP A C 1
ATOM 971 O O . TRP A 1 121 ? -18.652 3.399 26.173 1.00 91.88 121 TRP A O 1
ATOM 981 N N . ASN A 1 122 ? -20.022 5.114 26.636 1.00 89.19 122 ASN A N 1
ATOM 982 C CA . ASN A 1 122 ? -20.948 4.389 27.504 1.00 89.19 122 ASN A CA 1
ATOM 983 C C . ASN A 1 122 ? -22.356 4.508 26.912 1.00 89.19 122 ASN A C 1
ATOM 985 O O . ASN A 1 122 ? -23.032 5.527 27.068 1.00 89.19 122 ASN A O 1
ATOM 989 N N . GLY A 1 123 ? -22.773 3.490 26.157 1.00 88.38 123 GLY A N 1
ATOM 990 C CA . GLY A 1 123 ? -23.948 3.605 25.298 1.00 88.38 123 GLY A CA 1
ATOM 991 C C . GLY A 1 123 ? -23.756 4.723 24.268 1.00 88.38 123 GLY A C 1
ATOM 992 O O . GLY A 1 123 ? -22.866 4.649 23.425 1.00 88.38 123 GLY A O 1
ATOM 993 N N . GLU A 1 124 ? -24.581 5.767 24.343 1.00 90.69 124 GLU A N 1
ATOM 994 C CA . GLU A 1 124 ? -24.508 6.935 23.450 1.00 90.69 124 GLU A CA 1
ATOM 995 C C . GLU A 1 124 ? -23.650 8.083 24.012 1.00 90.69 124 GLU A C 1
ATOM 997 O O . GLU A 1 124 ? -23.399 9.067 23.315 1.00 90.69 124 GLU A O 1
ATOM 1002 N N . GLU A 1 125 ? -23.190 7.987 25.263 1.00 90.25 125 GLU A N 1
ATOM 1003 C CA . GLU A 1 125 ? -22.386 9.029 25.903 1.00 90.25 125 GLU A CA 1
ATOM 1004 C C . GLU A 1 125 ? -20.905 8.881 25.532 1.00 90.25 125 GLU A C 1
ATOM 1006 O O . GLU A 1 125 ? -20.282 7.862 25.831 1.00 90.25 125 GLU A O 1
ATOM 1011 N N . LEU A 1 126 ? -20.329 9.913 24.906 1.00 91.12 126 LEU A N 1
ATOM 1012 C CA . LEU A 1 126 ? -18.886 10.007 24.688 1.00 91.12 126 LEU A CA 1
ATOM 1013 C C . LEU A 1 126 ? -18.195 10.365 26.006 1.00 91.12 126 LEU A C 1
ATOM 1015 O O . LEU A 1 126 ? -18.386 11.459 26.535 1.00 91.12 126 LEU A O 1
ATOM 1019 N N . LEU A 1 127 ? -17.346 9.466 26.489 1.00 88.06 127 LEU A N 1
ATOM 1020 C CA . LEU A 1 127 ? -16.614 9.630 27.742 1.00 88.06 127 LEU A CA 1
ATOM 1021 C C . LEU A 1 127 ? -15.304 10.383 27.506 1.00 88.06 127 LEU A C 1
ATOM 1023 O O . LEU A 1 127 ? -15.005 11.371 28.172 1.00 88.06 127 LEU A O 1
ATOM 1027 N N . THR A 1 128 ? -14.520 9.929 26.528 1.00 89.81 128 THR A N 1
ATOM 1028 C CA . THR A 1 128 ? -13.261 10.568 26.135 1.00 89.81 128 THR A CA 1
ATOM 1029 C C . THR A 1 128 ? -12.902 10.235 24.696 1.00 89.81 128 THR A C 1
ATOM 1031 O O . THR A 1 128 ? -13.344 9.227 24.144 1.00 89.81 128 THR A O 1
ATOM 1034 N N . SER A 1 129 ? -12.072 11.073 24.088 1.00 91.69 129 SER A N 1
ATOM 1035 C CA . SER A 1 129 ? -11.506 10.818 22.770 1.00 91.69 129 SER A CA 1
ATOM 1036 C C . SER A 1 129 ? -10.170 11.517 22.597 1.00 91.69 129 SER A C 1
ATOM 1038 O O . SER A 1 129 ? -9.920 12.556 23.213 1.00 91.69 129 SER A O 1
ATOM 1040 N N . GLY A 1 130 ? -9.374 11.030 21.660 1.00 90.25 130 GLY A N 1
ATOM 1041 C CA . GLY A 1 130 ? -8.316 11.820 21.057 1.00 90.25 130 GLY A CA 1
ATOM 1042 C C . GLY A 1 130 ? -7.661 11.093 19.902 1.00 90.25 130 GLY A C 1
ATOM 1043 O O . GLY A 1 130 ? -8.237 10.170 19.330 1.00 90.25 130 GLY A O 1
ATOM 1044 N N . THR A 1 131 ? -6.480 11.562 19.522 1.00 91.62 131 THR A N 1
ATOM 1045 C CA . THR A 1 131 ? -5.796 11.103 18.320 1.00 91.62 131 THR A CA 1
ATOM 1046 C C . THR A 1 131 ? -4.427 10.525 18.626 1.00 91.62 131 THR A C 1
ATOM 1048 O O . THR A 1 131 ? -3.717 11.044 19.484 1.00 91.62 131 THR A O 1
ATOM 1051 N N . MET A 1 132 ? -4.032 9.511 17.869 1.00 89.94 132 MET A N 1
ATOM 1052 C CA . MET A 1 132 ? -2.680 8.964 17.851 1.00 89.94 132 MET A CA 1
ATOM 1053 C C . MET A 1 132 ? -2.208 8.865 16.403 1.00 89.94 132 MET A C 1
ATOM 1055 O O . MET A 1 132 ? -2.974 8.452 15.538 1.00 89.94 132 MET A O 1
ATOM 1059 N N . THR A 1 133 ? -0.955 9.213 16.139 1.00 90.19 133 THR A N 1
ATOM 1060 C CA . THR A 1 133 ? -0.355 9.076 14.809 1.00 90.19 133 THR A CA 1
ATOM 1061 C C . THR A 1 133 ? 0.647 7.933 14.832 1.00 90.19 133 THR A C 1
ATOM 1063 O O . THR A 1 133 ? 1.475 7.872 15.734 1.00 90.19 133 THR A O 1
ATOM 1066 N N . THR A 1 134 ? 0.597 7.029 13.861 1.00 87.75 134 THR A N 1
ATOM 1067 C CA . THR A 1 134 ? 1.671 6.054 13.645 1.00 87.75 134 THR A CA 1
ATOM 1068 C C . THR A 1 134 ? 2.709 6.629 12.685 1.00 87.75 134 THR A C 1
ATOM 1070 O O . THR A 1 134 ? 2.357 7.369 11.758 1.00 87.75 134 THR A O 1
ATOM 1073 N N . PRO A 1 135 ? 4.004 6.338 12.897 1.00 84.12 135 PRO A N 1
ATOM 1074 C CA . PRO A 1 135 ? 5.046 6.812 11.998 1.00 84.12 135 PRO A CA 1
ATOM 1075 C C . PRO A 1 135 ? 4.906 6.164 10.616 1.00 84.12 135 PRO A C 1
ATOM 1077 O O . PRO A 1 135 ? 4.320 5.092 10.476 1.00 84.12 135 PRO A O 1
ATOM 1080 N N . ALA A 1 136 ? 5.442 6.817 9.588 1.00 84.56 136 ALA A N 1
ATOM 1081 C CA . ALA A 1 136 ? 5.687 6.158 8.310 1.00 84.56 136 ALA A CA 1
ATOM 1082 C C . ALA A 1 136 ? 6.921 5.251 8.420 1.00 84.56 136 ALA A C 1
ATOM 1084 O O . ALA A 1 136 ? 7.838 5.564 9.183 1.00 84.56 136 ALA A O 1
ATOM 1085 N N . GLU A 1 137 ? 6.961 4.171 7.638 1.00 82.69 137 GLU A N 1
ATOM 1086 C CA . GLU A 1 137 ? 8.150 3.321 7.566 1.00 82.69 137 GLU A CA 1
ATOM 1087 C C . GLU A 1 137 ? 9.331 4.118 7.005 1.00 82.69 137 GLU A C 1
ATOM 1089 O O . GLU A 1 137 ? 9.228 4.766 5.955 1.00 82.69 137 GLU A O 1
ATOM 1094 N N . SER A 1 138 ? 10.470 4.075 7.694 1.00 76.06 138 SER A N 1
ATOM 1095 C CA . SER A 1 138 ? 11.707 4.639 7.165 1.00 76.06 138 SER A CA 1
ATOM 1096 C C . SER A 1 138 ? 12.323 3.684 6.151 1.00 76.06 138 SER A C 1
ATOM 1098 O O . SER A 1 138 ? 12.484 2.499 6.429 1.00 76.06 138 SER A O 1
ATOM 1100 N N . ARG A 1 139 ? 12.750 4.211 5.000 1.00 79.50 139 ARG A N 1
ATOM 1101 C CA . ARG A 1 139 ? 13.569 3.445 4.052 1.00 79.50 139 ARG A CA 1
ATOM 1102 C C . ARG A 1 139 ? 14.851 2.989 4.734 1.00 79.50 139 ARG A C 1
ATOM 1104 O O . ARG A 1 139 ? 15.461 3.761 5.476 1.00 79.50 139 ARG A O 1
ATOM 1111 N N . ASP A 1 140 ? 15.296 1.784 4.403 1.00 81.00 140 ASP A N 1
ATOM 1112 C CA . ASP A 1 140 ? 16.577 1.275 4.877 1.00 81.00 140 ASP A CA 1
ATOM 1113 C C . ASP A 1 140 ? 17.709 2.250 4.458 1.00 81.00 140 A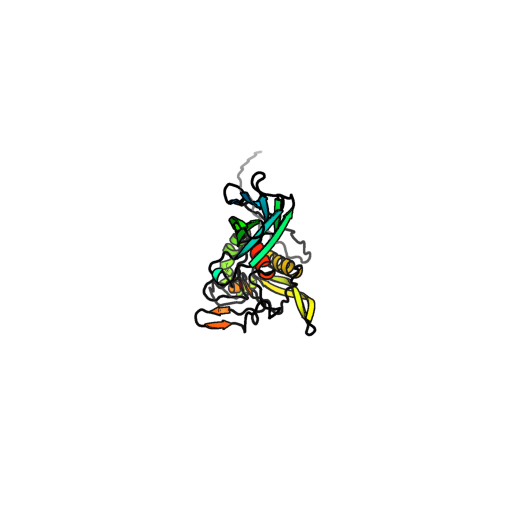SP A C 1
ATOM 1115 O O . ASP A 1 140 ? 17.851 2.573 3.263 1.00 81.00 140 ASP A O 1
ATOM 1119 N N . PRO A 1 141 ? 18.504 2.778 5.412 1.00 85.31 141 PRO A N 1
ATOM 1120 C CA . PRO A 1 141 ? 19.595 3.701 5.111 1.00 85.31 141 PRO A CA 1
ATOM 1121 C C . PRO A 1 141 ? 20.662 3.112 4.178 1.00 85.31 141 PRO A C 1
ATOM 1123 O O . PRO A 1 141 ? 21.267 3.854 3.393 1.00 85.31 141 PRO A O 1
ATOM 1126 N N . GLU A 1 142 ? 20.896 1.798 4.227 1.00 87.88 142 GLU A N 1
ATOM 1127 C CA . GLU A 1 142 ? 21.833 1.105 3.341 1.00 87.88 142 GLU A CA 1
ATOM 1128 C C . GLU A 1 142 ? 21.290 1.051 1.911 1.00 87.88 142 GLU A C 1
ATOM 1130 O O . GLU A 1 142 ? 22.007 1.418 0.974 1.00 87.88 142 GLU A O 1
ATOM 1135 N N . ILE A 1 143 ? 20.005 0.713 1.741 1.00 89.38 143 ILE A N 1
ATOM 1136 C CA . ILE A 1 143 ? 19.327 0.752 0.433 1.00 89.38 143 ILE A CA 1
ATOM 1137 C C . ILE A 1 143 ? 19.379 2.173 -0.142 1.00 89.38 143 ILE A C 1
ATOM 1139 O O . ILE A 1 143 ? 19.775 2.371 -1.294 1.00 89.38 143 ILE A O 1
ATOM 1143 N N . SER A 1 144 ? 19.060 3.178 0.676 1.00 88.81 144 SER A N 1
ATOM 1144 C CA . SER A 1 144 ? 19.086 4.593 0.278 1.00 88.81 144 SER A CA 1
ATOM 1145 C C . SER A 1 144 ? 20.484 5.041 -0.166 1.00 88.81 144 SER A C 1
ATOM 1147 O O . SER A 1 144 ? 20.645 5.721 -1.184 1.00 88.81 144 SER A O 1
ATOM 1149 N N . THR A 1 145 ? 21.515 4.621 0.570 1.00 92.50 145 THR A N 1
ATOM 1150 C CA . THR A 1 145 ? 22.916 4.905 0.238 1.00 92.50 145 THR A CA 1
ATOM 1151 C C . THR A 1 145 ? 23.314 4.245 -1.076 1.00 92.50 145 THR A C 1
ATOM 1153 O O . THR A 1 145 ? 23.956 4.882 -1.917 1.00 92.50 145 THR A O 1
ATOM 1156 N N . TRP A 1 146 ? 22.919 2.989 -1.282 1.00 93.75 146 TRP A N 1
ATOM 1157 C CA . TRP A 1 146 ? 23.257 2.268 -2.499 1.00 93.75 146 TRP A CA 1
ATOM 1158 C C . TRP A 1 146 ? 22.604 2.897 -3.732 1.00 93.75 146 TRP A C 1
ATOM 1160 O O . TRP A 1 146 ? 23.303 3.172 -4.708 1.00 93.75 146 TRP A O 1
ATOM 1170 N N . ILE A 1 147 ? 21.311 3.230 -3.656 1.00 94.25 147 ILE A N 1
ATOM 1171 C CA . ILE A 1 147 ? 20.590 3.951 -4.715 1.00 94.25 147 ILE A CA 1
ATOM 1172 C C . ILE A 1 147 ? 21.319 5.248 -5.088 1.00 94.25 147 ILE A C 1
ATOM 1174 O O . ILE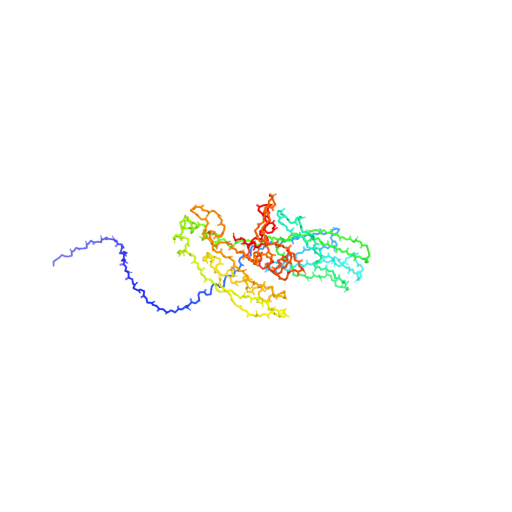 A 1 147 ? 21.537 5.536 -6.268 1.00 94.25 147 ILE A O 1
ATOM 1178 N N . ALA A 1 148 ? 21.741 6.034 -4.093 1.00 93.25 148 ALA A N 1
ATOM 1179 C CA . ALA A 1 148 ? 22.459 7.280 -4.343 1.00 93.25 148 ALA A CA 1
ATOM 1180 C C . ALA A 1 148 ? 23.775 7.039 -5.107 1.00 93.25 148 ALA A C 1
ATOM 1182 O O . ALA A 1 148 ? 24.082 7.772 -6.052 1.00 93.25 148 ALA A O 1
ATOM 1183 N N . GLN A 1 149 ? 24.519 5.988 -4.748 1.00 94.62 149 GLN A N 1
ATOM 1184 C CA . GLN A 1 149 ? 25.792 5.631 -5.377 1.00 94.62 149 GLN A CA 1
ATOM 1185 C C . GLN A 1 149 ? 25.639 5.137 -6.821 1.00 94.62 149 GLN A C 1
ATOM 1187 O O . GLN A 1 149 ? 26.524 5.398 -7.636 1.00 94.62 149 GLN A O 1
ATOM 1192 N N . THR A 1 150 ? 24.538 4.474 -7.175 1.00 94.44 150 THR A N 1
ATOM 1193 C CA . THR A 1 150 ? 24.326 3.885 -8.512 1.00 94.44 150 THR A CA 1
ATOM 1194 C C . THR A 1 150 ? 23.486 4.747 -9.450 1.00 94.44 150 THR A C 1
ATOM 1196 O O . THR A 1 150 ? 23.592 4.583 -10.662 1.00 94.44 150 THR A O 1
ATOM 1199 N N . SER A 1 151 ? 22.718 5.713 -8.935 1.00 92.81 151 SER A N 1
ATOM 1200 C CA . SER A 1 151 ? 21.800 6.562 -9.722 1.00 92.81 151 SER A CA 1
ATOM 1201 C C . SER A 1 151 ? 22.428 7.235 -10.953 1.00 92.81 151 SER A C 1
ATOM 1203 O O . SER A 1 151 ? 21.756 7.469 -11.958 1.00 92.81 151 SER A O 1
ATOM 1205 N N . HIS A 1 152 ? 23.730 7.532 -10.910 1.00 94.00 152 HIS A N 1
ATOM 1206 C CA . HIS A 1 152 ? 24.459 8.131 -12.027 1.00 94.00 152 HIS A CA 1
ATOM 1207 C C . HIS A 1 152 ? 24.541 7.219 -13.264 1.00 94.00 152 HIS A C 1
ATOM 1209 O O . HIS A 1 152 ? 24.655 7.737 -14.375 1.00 94.00 152 HIS A O 1
ATOM 1215 N N . LEU A 1 153 ? 24.458 5.895 -13.088 1.00 94.44 153 LEU A N 1
ATOM 1216 C CA . LEU A 1 153 ? 24.430 4.914 -14.176 1.00 94.44 153 LEU A CA 1
ATOM 1217 C C . LEU A 1 153 ? 23.132 5.019 -14.984 1.00 94.44 153 LEU A C 1
ATOM 1219 O O . LEU A 1 153 ? 23.155 4.880 -16.202 1.00 94.44 153 LEU A O 1
ATOM 1223 N N . CYS A 1 154 ? 22.025 5.389 -14.335 1.00 94.94 154 CYS A N 1
ATOM 1224 C CA . CYS A 1 154 ? 20.721 5.557 -14.978 1.00 94.94 154 CYS A CA 1
ATOM 1225 C C . CYS A 1 154 ? 20.606 6.836 -15.828 1.00 94.94 154 CYS A C 1
ATOM 1227 O O . CYS A 1 154 ? 19.518 7.191 -16.285 1.00 94.94 154 CYS A O 1
ATOM 1229 N N . ARG A 1 155 ? 21.712 7.565 -16.035 1.00 95.06 155 ARG A N 1
ATOM 1230 C CA . ARG A 1 155 ? 21.746 8.738 -16.918 1.00 95.06 155 ARG A CA 1
ATOM 1231 C C . ARG A 1 155 ? 21.784 8.361 -18.389 1.00 95.06 155 ARG A C 1
ATOM 1233 O O . ARG A 1 155 ? 21.351 9.180 -19.188 1.00 95.06 155 ARG A O 1
ATOM 1240 N N . THR A 1 156 ? 22.252 7.163 -18.737 1.00 96.25 156 THR A N 1
ATOM 1241 C CA . THR A 1 156 ? 22.218 6.620 -20.101 1.00 96.25 156 THR A CA 1
ATOM 1242 C C . THR A 1 156 ? 21.361 5.360 -20.143 1.00 96.25 156 THR A C 1
ATOM 1244 O O . THR A 1 156 ? 21.219 4.670 -19.134 1.00 96.25 156 THR A O 1
ATOM 1247 N N . GLN A 1 157 ? 20.796 5.051 -21.313 1.00 97.06 157 GLN A N 1
ATOM 1248 C CA . GLN A 1 157 ? 19.958 3.863 -21.471 1.00 97.06 157 GLN A CA 1
ATOM 1249 C C . GLN A 1 157 ? 20.763 2.586 -21.213 1.00 97.06 157 GLN A C 1
ATOM 1251 O O . GLN A 1 157 ? 20.360 1.766 -20.400 1.00 97.06 157 GLN A O 1
ATOM 1256 N N . GLU A 1 158 ? 21.944 2.476 -21.826 1.00 97.25 158 GLU A N 1
ATOM 1257 C CA . GLU A 1 158 ? 22.854 1.340 -21.642 1.00 97.25 158 GLU A CA 1
ATOM 1258 C C . GLU A 1 158 ? 23.254 1.152 -20.170 1.00 97.25 158 GLU A C 1
ATOM 1260 O O . GLU A 1 158 ? 23.246 0.033 -19.665 1.00 97.25 158 GLU A O 1
ATOM 1265 N N . GLY A 1 159 ? 23.561 2.244 -19.460 1.00 96.56 159 GLY A N 1
ATOM 1266 C CA . GLY A 1 159 ? 23.925 2.187 -18.044 1.00 96.56 159 GLY A CA 1
ATOM 1267 C C . GLY A 1 159 ? 22.756 1.782 -17.145 1.00 96.56 159 GLY A C 1
ATOM 1268 O O . GLY A 1 159 ? 22.949 0.995 -16.220 1.00 96.56 159 GLY A O 1
ATOM 1269 N N . ALA A 1 160 ? 21.547 2.271 -17.437 1.00 96.12 160 ALA A N 1
ATOM 1270 C CA . ALA A 1 160 ? 20.335 1.867 -16.736 1.00 96.12 160 ALA A CA 1
ATOM 1271 C C . ALA A 1 160 ? 20.040 0.376 -16.962 1.00 96.12 160 ALA A C 1
ATOM 1273 O O . ALA A 1 160 ? 19.938 -0.379 -16.001 1.00 96.12 160 ALA A O 1
ATOM 1274 N N . GLU A 1 161 ? 19.963 -0.066 -18.219 1.00 96.88 161 GLU A N 1
ATOM 1275 C CA . GLU A 1 161 ? 19.631 -1.449 -18.586 1.00 96.88 161 GLU A CA 1
ATOM 1276 C C . GLU A 1 161 ? 20.656 -2.462 -18.054 1.00 96.88 161 GLU A C 1
ATOM 1278 O O . GLU A 1 161 ? 20.271 -3.555 -17.649 1.00 96.88 161 GLU A O 1
ATOM 1283 N N . ALA A 1 162 ? 21.942 -2.097 -17.989 1.00 97.69 162 ALA A N 1
ATOM 1284 C CA . ALA A 1 162 ? 22.984 -2.946 -17.409 1.00 97.69 162 ALA A CA 1
ATOM 1285 C C . ALA A 1 162 ? 22.914 -3.056 -15.873 1.00 97.69 162 ALA A C 1
ATOM 1287 O O . ALA A 1 162 ? 23.453 -4.008 -15.307 1.00 97.69 162 ALA A O 1
ATOM 1288 N N . LEU A 1 163 ? 22.296 -2.081 -15.198 1.00 97.69 163 LEU A N 1
ATOM 1289 C CA . LEU A 1 163 ? 22.140 -2.066 -13.743 1.00 97.69 163 LEU A CA 1
ATOM 1290 C C . LEU A 1 163 ? 20.910 -2.855 -13.279 1.00 97.69 163 LEU A C 1
ATOM 1292 O O . LEU A 1 163 ? 20.953 -3.464 -12.210 1.00 97.69 163 LEU A O 1
ATOM 1296 N N . MET A 1 164 ? 19.811 -2.801 -14.037 1.00 98.31 164 MET A N 1
ATOM 1297 C CA . MET A 1 164 ? 18.535 -3.375 -13.608 1.00 98.31 164 MET A CA 1
ATOM 1298 C C . MET A 1 164 ? 18.586 -4.897 -13.471 1.00 98.31 164 MET A C 1
ATOM 1300 O O . MET A 1 164 ? 19.271 -5.602 -14.211 1.00 98.31 164 MET A O 1
ATOM 1304 N N . VAL A 1 165 ? 17.776 -5.416 -12.552 1.00 98.62 165 VAL A N 1
ATOM 1305 C CA . VAL A 1 165 ? 17.566 -6.852 -12.354 1.00 98.62 165 VAL A CA 1
ATOM 1306 C C . VAL A 1 165 ? 16.099 -7.192 -12.547 1.00 98.62 165 VAL A C 1
ATOM 1308 O O . VAL A 1 165 ? 15.223 -6.369 -12.305 1.00 98.62 165 VAL A O 1
ATOM 1311 N N . THR A 1 166 ? 15.821 -8.413 -12.991 1.00 98.75 166 THR A N 1
ATOM 1312 C CA . THR A 1 166 ? 14.450 -8.921 -13.104 1.00 98.75 166 THR A CA 1
ATOM 1313 C C . THR A 1 166 ? 14.190 -9.904 -11.977 1.00 98.75 166 THR A C 1
ATOM 1315 O O . THR A 1 166 ? 14.970 -10.836 -11.787 1.00 98.75 166 THR A O 1
ATOM 1318 N N . VAL A 1 167 ? 13.106 -9.682 -11.240 1.00 98.69 167 VAL A N 1
ATOM 1319 C CA . VAL A 1 167 ? 12.642 -10.551 -10.156 1.00 98.69 167 VAL A CA 1
ATOM 1320 C C . VAL A 1 167 ? 11.315 -11.194 -10.533 1.00 98.69 167 VAL A C 1
ATOM 1322 O O . VAL A 1 167 ? 10.527 -10.606 -11.274 1.00 98.69 167 VAL A O 1
ATOM 1325 N N . GLU A 1 168 ? 11.077 -12.400 -10.028 1.00 98.69 168 GLU A N 1
ATOM 1326 C CA . GLU A 1 168 ? 9.783 -13.078 -10.107 1.00 98.69 168 GLU A CA 1
ATOM 1327 C C . GLU A 1 168 ? 8.968 -12.753 -8.851 1.00 98.69 168 GLU A C 1
ATOM 1329 O O . GLU A 1 168 ? 9.496 -12.787 -7.740 1.00 98.69 168 GLU A O 1
ATOM 1334 N N . ILE A 1 169 ? 7.695 -12.411 -9.034 1.00 98.75 169 ILE A N 1
ATOM 1335 C CA . ILE A 1 169 ? 6.768 -12.003 -7.979 1.00 98.75 169 ILE A CA 1
ATOM 1336 C C . ILE A 1 169 ? 5.495 -12.859 -8.030 1.00 98.75 169 ILE A C 1
ATOM 1338 O O . ILE A 1 169 ? 4.993 -13.130 -9.128 1.00 98.75 169 ILE A O 1
ATOM 1342 N N . PRO A 1 170 ? 4.955 -13.288 -6.876 1.00 98.69 170 PRO A N 1
ATOM 1343 C CA . PRO A 1 170 ? 3.695 -14.019 -6.828 1.00 98.69 170 PRO A CA 1
ATOM 1344 C C . PRO A 1 170 ? 2.512 -13.070 -7.063 1.00 98.69 170 PRO A C 1
ATOM 1346 O O . PRO A 1 170 ? 2.529 -11.922 -6.618 1.00 98.69 170 PRO A O 1
ATOM 1349 N N . ILE A 1 171 ? 1.486 -13.541 -7.775 1.00 98.69 171 ILE A N 1
ATOM 1350 C CA . ILE A 1 171 ? 0.281 -12.763 -8.096 1.00 98.69 171 ILE A CA 1
ATOM 1351 C C . ILE A 1 171 ? -0.974 -13.639 -8.110 1.00 98.69 171 ILE A C 1
ATOM 1353 O O . ILE A 1 171 ? -0.909 -14.847 -8.341 1.00 98.69 171 ILE A O 1
ATOM 1357 N N . TRP A 1 172 ? -2.133 -13.001 -7.963 1.00 98.69 172 TRP A N 1
ATOM 1358 C CA . TRP A 1 172 ? -3.428 -13.613 -8.245 1.00 98.69 172 TRP A CA 1
ATOM 1359 C C . TRP A 1 172 ? -3.943 -13.189 -9.622 1.00 98.69 172 TRP A C 1
ATOM 1361 O O . TRP A 1 172 ? -4.042 -12.000 -9.926 1.00 98.69 172 TRP A O 1
ATOM 1371 N N . LEU A 1 173 ? -4.320 -14.156 -10.458 1.00 98.25 173 LEU A N 1
ATOM 1372 C CA . LEU A 1 173 ? -5.022 -13.910 -11.718 1.00 98.25 173 LEU A CA 1
ATOM 1373 C C . LEU A 1 173 ? -6.523 -14.123 -11.525 1.00 98.25 173 LEU A C 1
ATOM 1375 O O . LEU A 1 173 ? -6.957 -15.224 -11.193 1.00 98.25 173 LEU A O 1
ATOM 1379 N N . LEU A 1 174 ? -7.324 -13.095 -11.797 1.00 97.88 174 LEU A N 1
ATOM 1380 C CA . LEU A 1 174 ? -8.781 -13.225 -11.848 1.00 97.88 174 LEU A CA 1
ATOM 1381 C C . LEU A 1 174 ? -9.205 -13.888 -13.167 1.00 97.88 174 LEU A C 1
ATOM 1383 O O . LEU A 1 174 ? -8.856 -13.398 -14.243 1.00 97.88 174 LEU A O 1
ATOM 1387 N N . GLN A 1 175 ? -9.932 -14.997 -13.068 1.00 97.06 175 GLN A N 1
ATOM 1388 C CA . GLN A 1 175 ? -10.496 -15.738 -14.195 1.00 97.06 175 GLN A CA 1
ATOM 1389 C C . GLN A 1 175 ? -11.868 -15.174 -14.602 1.00 97.06 175 GLN A C 1
ATOM 1391 O O . GLN A 1 175 ? -12.517 -14.461 -13.836 1.00 97.06 175 GLN A O 1
ATOM 1396 N N . ASP A 1 176 ? -12.342 -15.539 -15.796 1.00 94.81 176 ASP A N 1
ATOM 1397 C CA . ASP A 1 176 ? -13.638 -15.082 -16.329 1.00 94.81 176 ASP A CA 1
ATOM 1398 C C . ASP A 1 176 ? -14.844 -15.518 -15.473 1.00 94.81 176 ASP A C 1
ATOM 1400 O O . ASP A 1 176 ? -15.889 -14.869 -15.496 1.00 94.81 176 ASP A O 1
ATOM 1404 N N . ASP A 1 177 ? -14.716 -16.609 -14.710 1.00 95.19 177 ASP A N 1
ATOM 1405 C CA . ASP A 1 177 ? -15.748 -17.107 -13.790 1.00 95.19 177 ASP A CA 1
ATOM 1406 C C . ASP A 1 177 ? -15.703 -16.447 -12.398 1.00 95.19 177 ASP A C 1
ATOM 1408 O O . ASP A 1 177 ? -16.486 -16.806 -11.517 1.00 95.19 177 ASP A O 1
ATOM 1412 N N . GLY A 1 178 ? -14.802 -15.480 -12.198 1.00 95.12 178 GLY A N 1
ATOM 1413 C CA . GLY A 1 178 ? -14.588 -14.778 -10.934 1.00 95.12 178 GLY A CA 1
ATOM 1414 C C . GLY A 1 178 ? -13.693 -15.521 -9.940 1.00 95.12 178 GLY A C 1
ATOM 1415 O O . GLY A 1 178 ? -13.391 -14.969 -8.880 1.00 95.12 178 GLY A O 1
ATOM 1416 N N . SER A 1 179 ? -13.242 -16.741 -10.254 1.00 96.88 179 SER A N 1
ATOM 1417 C CA . SER A 1 179 ? -12.254 -17.442 -9.433 1.00 96.88 179 SER A CA 1
ATOM 1418 C C . SER A 1 179 ? -10.873 -16.794 -9.550 1.00 96.88 179 SER A C 1
ATOM 1420 O O . SER A 1 179 ? -10.537 -16.153 -10.549 1.00 96.88 179 SER A O 1
ATOM 1422 N N . LYS A 1 180 ? -10.059 -16.950 -8.505 1.00 97.38 180 LYS A N 1
ATOM 1423 C CA . LYS A 1 180 ? -8.680 -16.461 -8.468 1.00 97.38 180 LYS A CA 1
ATOM 1424 C C . LYS A 1 180 ? -7.723 -17.635 -8.600 1.00 97.38 180 LYS A C 1
ATOM 1426 O O . LYS A 1 180 ? -7.902 -18.667 -7.956 1.00 97.38 180 LYS A O 1
ATOM 1431 N N . LEU A 1 181 ? -6.717 -17.467 -9.447 1.00 98.00 181 LEU A N 1
ATOM 1432 C CA . LEU A 1 181 ? -5.692 -18.461 -9.722 1.00 98.00 181 LEU A CA 1
ATOM 1433 C C . LEU A 1 181 ? -4.334 -17.948 -9.246 1.00 98.00 181 LEU A C 1
ATOM 1435 O O . LEU A 1 181 ? -3.905 -16.869 -9.660 1.00 98.00 181 LEU A O 1
ATOM 1439 N N . GLU A 1 182 ? -3.658 -18.738 -8.417 1.00 98.44 182 GLU A N 1
ATOM 1440 C CA . GLU A 1 182 ? -2.273 -18.486 -8.023 1.00 98.44 182 GLU A CA 1
ATOM 1441 C C . GLU A 1 182 ? -1.363 -18.510 -9.254 1.00 98.44 182 GLU A C 1
ATOM 1443 O O . GLU A 1 182 ? -1.434 -19.416 -10.091 1.00 98.44 182 GLU A O 1
ATOM 1448 N N . SER A 1 183 ? -0.504 -17.506 -9.385 1.00 98.56 183 SER A N 1
ATOM 1449 C CA . SER A 1 183 ? 0.434 -17.401 -10.493 1.00 98.56 183 SER A CA 1
ATOM 1450 C C . SER A 1 183 ? 1.668 -16.595 -10.091 1.00 98.56 183 SER A C 1
ATOM 1452 O O . SER A 1 183 ? 1.827 -16.180 -8.943 1.00 98.56 183 SER A O 1
ATOM 1454 N N . SER A 1 184 ? 2.551 -16.366 -11.053 1.00 98.44 184 SER A N 1
ATOM 1455 C CA . SER A 1 184 ? 3.693 -15.478 -10.910 1.00 98.44 184 SER A CA 1
ATOM 1456 C C . SER A 1 184 ? 3.885 -14.652 -12.177 1.00 98.44 184 SER A C 1
ATOM 1458 O O . SER A 1 184 ? 3.429 -15.006 -13.267 1.00 98.44 184 SER A O 1
ATOM 1460 N N . THR A 1 185 ? 4.545 -13.510 -12.031 1.00 98.62 185 THR A N 1
ATOM 1461 C CA . THR A 1 185 ? 5.015 -12.695 -13.154 1.00 98.62 185 THR A CA 1
ATOM 1462 C C . THR A 1 185 ? 6.391 -12.132 -12.832 1.00 98.62 185 THR A C 1
ATOM 1464 O O . THR A 1 185 ? 6.895 -12.297 -11.725 1.00 98.62 185 THR A O 1
ATOM 1467 N N . THR A 1 186 ? 7.020 -11.467 -13.791 1.00 98.62 186 THR A N 1
ATOM 1468 C CA . THR A 1 186 ? 8.329 -10.846 -13.594 1.00 98.62 186 THR A CA 1
ATOM 1469 C C . THR A 1 186 ? 8.253 -9.338 -13.709 1.00 98.62 186 THR A C 1
ATOM 1471 O O . THR A 1 186 ? 7.542 -8.818 -14.569 1.00 98.62 186 THR A O 1
ATOM 1474 N N . VAL A 1 187 ? 9.062 -8.641 -12.919 1.00 98.75 187 VAL A N 1
ATOM 1475 C CA . VAL A 1 187 ? 9.238 -7.194 -13.026 1.00 98.75 187 VAL A CA 1
ATOM 1476 C C . VAL A 1 187 ? 10.715 -6.827 -12.959 1.00 98.75 187 VAL A C 1
ATOM 1478 O O . VAL A 1 187 ? 11.495 -7.428 -12.220 1.00 98.75 187 VAL A O 1
ATOM 1481 N N . THR A 1 188 ? 11.111 -5.852 -13.770 1.00 98.81 188 THR A N 1
ATOM 1482 C CA . THR A 1 188 ? 12.478 -5.328 -13.801 1.00 98.81 188 THR A CA 1
ATOM 1483 C C . THR A 1 188 ? 12.583 -4.118 -12.878 1.00 98.81 188 THR A C 1
ATOM 1485 O O . THR A 1 188 ? 11.799 -3.182 -13.014 1.00 98.81 188 THR A O 1
ATOM 1488 N N . VAL A 1 189 ? 13.537 -4.122 -11.950 1.00 98.75 189 VAL A N 1
ATOM 1489 C CA . VAL A 1 189 ? 13.719 -3.093 -10.913 1.00 98.75 189 VAL A CA 1
ATOM 1490 C C . VAL A 1 189 ? 15.201 -2.820 -10.650 1.00 98.75 189 VAL A C 1
ATOM 1492 O O . VAL A 1 189 ? 16.086 -3.553 -11.099 1.00 98.75 189 VAL A O 1
ATOM 1495 N N . HIS A 1 190 ? 15.481 -1.764 -9.893 1.00 98.31 190 HIS A N 1
ATOM 1496 C CA . HIS A 1 190 ? 16.806 -1.496 -9.358 1.00 98.31 190 HIS A CA 1
ATOM 1497 C C . HIS A 1 190 ? 17.196 -2.604 -8.363 1.00 98.31 190 HIS A C 1
ATOM 1499 O O . HIS A 1 190 ? 16.381 -2.971 -7.512 1.00 98.31 190 HIS A O 1
ATOM 1505 N N . PRO A 1 191 ? 18.439 -3.115 -8.387 1.00 97.62 191 PRO A N 1
ATOM 1506 C CA . PRO A 1 191 ? 18.837 -4.240 -7.540 1.00 97.62 191 PRO A CA 1
ATOM 1507 C C . PRO A 1 191 ? 18.706 -3.961 -6.037 1.00 97.62 191 PRO A C 1
ATOM 1509 O O . PRO A 1 191 ? 18.406 -4.874 -5.277 1.00 97.62 191 PRO A O 1
ATOM 1512 N N . ALA A 1 192 ? 18.837 -2.699 -5.619 1.00 96.31 192 ALA A N 1
ATOM 1513 C CA . ALA A 1 192 ? 18.634 -2.285 -4.226 1.00 96.31 192 ALA A CA 1
ATOM 1514 C C . ALA A 1 192 ? 17.223 -2.535 -3.682 1.00 96.31 192 ALA A C 1
ATOM 1516 O O . ALA A 1 192 ? 17.073 -2.675 -2.475 1.00 96.31 192 ALA A O 1
ATOM 1517 N N . ILE A 1 193 ? 16.208 -2.615 -4.547 1.00 96.50 193 ILE A N 1
ATOM 1518 C CA . ILE A 1 193 ? 14.820 -2.837 -4.128 1.00 96.50 193 ILE A CA 1
ATOM 1519 C C . ILE A 1 193 ? 14.272 -4.203 -4.562 1.00 96.50 193 ILE A C 1
ATOM 1521 O O . ILE A 1 193 ? 13.079 -4.468 -4.427 1.00 96.50 193 ILE A O 1
ATOM 1525 N N . ALA A 1 194 ? 15.123 -5.081 -5.098 1.00 97.56 194 ALA A N 1
ATOM 1526 C CA . ALA A 1 194 ? 14.714 -6.386 -5.610 1.00 97.56 194 ALA A CA 1
ATOM 1527 C C . ALA A 1 194 ? 14.050 -7.250 -4.523 1.00 97.56 194 ALA A C 1
ATOM 1529 O O . ALA A 1 194 ? 12.977 -7.809 -4.738 1.00 97.56 194 ALA A O 1
ATOM 1530 N N . GLU A 1 195 ? 14.655 -7.309 -3.337 1.00 95.31 195 GLU A N 1
ATOM 1531 C CA . GLU A 1 195 ? 14.159 -8.119 -2.221 1.00 95.31 195 GLU A CA 1
ATOM 1532 C C . GLU A 1 195 ? 12.870 -7.556 -1.607 1.00 95.31 195 GLU A C 1
ATOM 1534 O O . GLU A 1 195 ? 11.908 -8.299 -1.403 1.00 95.31 195 GLU A O 1
ATOM 1539 N N . THR A 1 196 ? 12.808 -6.241 -1.365 1.00 95.38 196 THR A N 1
ATOM 1540 C CA . THR A 1 196 ? 11.573 -5.602 -0.880 1.00 95.38 196 THR A CA 1
ATOM 1541 C C . THR A 1 196 ? 10.441 -5.739 -1.896 1.00 95.38 196 THR A C 1
ATOM 1543 O O . THR A 1 196 ? 9.320 -6.023 -1.495 1.00 95.38 196 THR A O 1
ATOM 1546 N N . THR A 1 197 ? 10.727 -5.678 -3.203 1.00 98.19 197 THR A N 1
ATOM 1547 C CA . THR A 1 197 ? 9.719 -5.927 -4.248 1.00 98.19 197 THR A CA 1
ATOM 1548 C C . THR A 1 197 ? 9.102 -7.317 -4.088 1.00 98.19 197 THR A C 1
ATOM 1550 O O . THR A 1 197 ? 7.884 -7.441 -3.986 1.00 98.19 197 THR A O 1
ATOM 1553 N N . VAL A 1 198 ? 9.924 -8.368 -3.998 1.00 98.56 198 VAL A N 1
ATOM 1554 C CA . VAL A 1 198 ? 9.425 -9.739 -3.783 1.00 98.56 198 VAL A CA 1
ATOM 1555 C C . VAL A 1 198 ? 8.640 -9.848 -2.475 1.00 98.56 198 VAL A C 1
ATOM 1557 O O . VAL A 1 198 ? 7.590 -10.490 -2.442 1.00 98.56 198 VAL A O 1
ATOM 1560 N N . SER A 1 199 ? 9.112 -9.196 -1.413 1.00 97.31 199 SER A N 1
ATOM 1561 C CA . SER A 1 199 ? 8.472 -9.241 -0.097 1.00 97.31 199 SER A CA 1
ATOM 1562 C C . SER A 1 199 ? 7.095 -8.571 -0.093 1.00 97.31 199 SER A C 1
ATOM 1564 O O . SER A 1 199 ? 6.148 -9.159 0.422 1.00 97.31 199 SER A O 1
ATOM 1566 N N . VAL A 1 200 ? 6.954 -7.404 -0.729 1.00 97.88 200 VAL A N 1
ATOM 1567 C CA . VAL A 1 200 ? 5.675 -6.690 -0.871 1.00 97.88 200 VAL A CA 1
ATOM 1568 C C . VAL A 1 200 ? 4.664 -7.535 -1.642 1.00 97.88 200 VAL A C 1
ATOM 1570 O O . VAL A 1 200 ? 3.553 -7.749 -1.166 1.00 97.88 200 VAL A O 1
ATOM 1573 N N . PHE A 1 201 ? 5.039 -8.081 -2.803 1.00 98.75 201 PHE A N 1
ATOM 1574 C CA . PHE A 1 201 ? 4.113 -8.923 -3.572 1.00 98.75 201 PHE A CA 1
ATOM 1575 C C . PHE A 1 201 ? 3.783 -10.239 -2.862 1.00 98.75 201 PHE A C 1
ATOM 1577 O O . PHE A 1 201 ? 2.674 -10.741 -3.005 1.00 98.75 201 PHE A O 1
ATOM 1584 N N . THR A 1 202 ? 4.699 -10.779 -2.056 1.00 98.69 202 THR A N 1
ATOM 1585 C CA . THR A 1 202 ? 4.423 -11.948 -1.207 1.00 98.69 202 THR A CA 1
ATOM 1586 C C . THR A 1 202 ? 3.423 -11.619 -0.095 1.00 98.69 202 THR A C 1
ATOM 1588 O O . THR A 1 202 ? 2.549 -12.433 0.193 1.00 98.69 202 THR A O 1
ATOM 1591 N N . GLU A 1 203 ? 3.520 -10.437 0.518 1.00 97.81 203 GLU A N 1
ATOM 1592 C CA . GLU A 1 203 ? 2.554 -9.956 1.516 1.00 97.81 203 GLU A CA 1
ATOM 1593 C C . GLU A 1 203 ? 1.163 -9.780 0.897 1.00 97.81 203 GLU A C 1
ATOM 1595 O O . GLU A 1 203 ? 0.198 -10.317 1.431 1.00 97.81 203 GLU A O 1
ATOM 1600 N N . ILE A 1 204 ? 1.074 -9.149 -0.280 1.00 98.44 204 ILE A N 1
ATOM 1601 C CA . ILE A 1 204 ? -0.181 -9.017 -1.041 1.00 98.44 204 ILE A CA 1
ATOM 1602 C C . ILE A 1 204 ? -0.747 -10.395 -1.411 1.00 98.44 204 ILE A C 1
ATOM 1604 O O . ILE A 1 204 ? -1.930 -10.657 -1.240 1.00 98.44 204 ILE A O 1
ATOM 1608 N N . PHE A 1 205 ? 0.092 -11.305 -1.907 1.00 98.50 205 PHE A N 1
ATOM 1609 C CA . PHE A 1 205 ? -0.348 -12.634 -2.332 1.00 98.50 205 PHE A CA 1
ATOM 1610 C C . PHE A 1 205 ? -0.928 -13.468 -1.181 1.00 98.50 205 PHE A C 1
ATOM 1612 O O . PHE A 1 205 ? -1.910 -14.182 -1.380 1.00 98.50 205 PHE A O 1
ATOM 1619 N N . ASN A 1 206 ? -0.333 -13.373 0.010 1.00 98.00 206 ASN A N 1
ATOM 1620 C CA . ASN A 1 206 ? -0.798 -14.078 1.207 1.00 98.00 206 ASN A CA 1
ATOM 1621 C C . ASN A 1 206 ? -1.932 -13.348 1.944 1.00 98.00 206 ASN A C 1
ATOM 1623 O O . ASN A 1 206 ? -2.473 -13.897 2.906 1.00 98.00 206 ASN A O 1
ATOM 1627 N N . GLY A 1 207 ? -2.257 -12.122 1.529 1.00 96.44 207 GLY A N 1
ATOM 1628 C CA . GLY A 1 207 ? -3.311 -11.308 2.110 1.00 96.44 207 GLY A CA 1
ATOM 1629 C C . GLY A 1 207 ? -4.712 -11.863 1.847 1.00 96.44 207 GLY A C 1
ATOM 1630 O O . GLY A 1 207 ? -4.945 -12.672 0.944 1.00 96.44 207 GLY A O 1
ATOM 1631 N N . GLU A 1 208 ? -5.665 -11.444 2.680 1.00 95.75 208 GLU A N 1
ATOM 1632 C CA . GLU A 1 208 ? -7.051 -11.912 2.609 1.00 95.75 208 GLU A CA 1
ATOM 1633 C C . GLU A 1 208 ? -7.794 -11.370 1.383 1.00 95.75 208 GLU A C 1
ATOM 1635 O O . GLU A 1 208 ? -8.691 -12.045 0.868 1.00 95.75 208 GLU A O 1
ATOM 1640 N N . GLU A 1 209 ? -7.435 -10.178 0.883 1.00 95.94 209 GLU A N 1
ATOM 1641 C CA . GLU A 1 209 ? -8.095 -9.622 -0.300 1.00 95.94 209 GLU A CA 1
ATOM 1642 C C . GLU A 1 209 ? -7.691 -10.388 -1.558 1.00 95.94 209 GLU A C 1
ATOM 1644 O O . GLU A 1 209 ? -8.432 -10.322 -2.542 1.00 95.94 209 GLU A O 1
ATOM 1649 N N . GLN A 1 210 ? -6.577 -11.140 -1.538 1.00 97.00 210 GLN A N 1
ATOM 1650 C CA . GLN A 1 210 ? -6.015 -11.863 -2.683 1.00 97.00 210 GLN A CA 1
ATOM 1651 C C . GLN A 1 210 ? -6.072 -10.985 -3.935 1.00 97.00 210 GLN A C 1
ATOM 1653 O O . GLN A 1 210 ? -6.733 -11.330 -4.928 1.00 97.00 210 GLN A O 1
ATOM 1658 N N . PHE A 1 211 ? -5.523 -9.776 -3.829 1.00 98.44 211 PHE A N 1
ATOM 1659 C CA . PHE A 1 211 ? -5.746 -8.729 -4.817 1.00 98.44 211 PHE A CA 1
ATOM 1660 C C . PHE A 1 211 ? -5.302 -9.178 -6.225 1.00 98.44 211 PHE A C 1
ATOM 1662 O O . PHE A 1 211 ? -4.141 -9.561 -6.418 1.00 98.44 211 PHE A O 1
ATOM 1669 N N . PRO A 1 212 ? -6.193 -9.162 -7.236 1.00 98.38 212 PRO A N 1
ATOM 1670 C CA . PRO A 1 212 ? -5.842 -9.637 -8.560 1.00 98.38 212 PRO A CA 1
ATOM 1671 C C . PRO A 1 212 ? -4.945 -8.637 -9.294 1.00 98.38 212 PRO A C 1
ATOM 1673 O O . PRO A 1 212 ? -5.206 -7.435 -9.365 1.00 98.38 212 PRO A O 1
ATOM 1676 N N . ILE A 1 213 ? -3.893 -9.152 -9.920 1.00 98.62 213 ILE A N 1
ATOM 1677 C CA . ILE A 1 213 ? -2.894 -8.357 -10.631 1.00 98.62 213 ILE A CA 1
ATOM 1678 C C . ILE A 1 213 ? -2.843 -8.833 -12.078 1.00 98.62 213 ILE A C 1
ATOM 1680 O O . ILE A 1 213 ? -2.412 -9.939 -12.388 1.00 98.62 213 ILE A O 1
ATOM 1684 N N . ARG A 1 214 ? -3.301 -7.971 -12.985 1.00 96.19 214 ARG A N 1
ATOM 1685 C CA . ARG A 1 214 ? -3.267 -8.187 -14.435 1.00 96.19 214 ARG A CA 1
ATOM 1686 C C . ARG A 1 214 ? -2.000 -7.620 -15.065 1.00 96.19 214 ARG A C 1
ATOM 1688 O O . ARG A 1 214 ? -1.477 -8.197 -16.015 1.00 96.19 214 ARG A O 1
ATOM 1695 N N . HIS A 1 215 ? -1.527 -6.480 -14.565 1.00 96.44 215 HIS A N 1
ATOM 1696 C CA . HIS A 1 215 ? -0.357 -5.789 -15.098 1.00 96.44 215 HIS A CA 1
ATOM 1697 C C . HIS A 1 215 ? 0.495 -5.225 -13.966 1.00 96.44 215 HIS A C 1
ATOM 1699 O O . HIS A 1 215 ? -0.038 -4.586 -13.062 1.00 96.44 215 HIS A O 1
ATOM 1705 N N . VAL A 1 216 ? 1.810 -5.410 -14.076 1.00 98.31 216 VAL A N 1
ATOM 1706 C CA . VAL A 1 216 ? 2.816 -4.736 -13.250 1.00 98.31 216 VAL A CA 1
ATOM 1707 C C . VAL A 1 216 ? 3.851 -4.122 -14.184 1.00 98.31 216 VAL A C 1
ATOM 1709 O O . VAL A 1 216 ? 4.408 -4.818 -15.034 1.00 98.31 216 VAL A O 1
ATOM 1712 N N . GLY A 1 217 ? 4.084 -2.820 -14.058 1.00 98.00 217 GLY A N 1
ATOM 1713 C CA . GLY A 1 217 ? 5.155 -2.102 -14.744 1.00 98.00 217 GLY A CA 1
ATOM 1714 C C . GLY A 1 217 ? 6.257 -1.735 -13.760 1.00 98.00 217 GLY A C 1
ATOM 1715 O O . GLY A 1 217 ? 5.953 -1.257 -12.679 1.00 98.00 217 GLY A O 1
ATOM 1716 N N . GLY A 1 218 ? 7.521 -1.948 -14.125 1.00 98.44 218 GLY A N 1
ATOM 1717 C CA . GLY A 1 218 ? 8.682 -1.571 -13.311 1.00 98.44 218 GLY A CA 1
ATOM 1718 C C . GLY A 1 218 ? 9.549 -0.535 -14.017 1.00 98.44 218 GLY A C 1
ATOM 1719 O O . GLY A 1 218 ? 9.066 0.507 -14.467 1.00 98.44 218 GLY A O 1
ATOM 1720 N N . TYR A 1 219 ? 10.835 -0.843 -14.161 1.00 98.50 219 TYR A N 1
ATOM 1721 C CA . TYR A 1 219 ? 11.775 -0.060 -14.950 1.00 98.50 219 TYR A CA 1
ATOM 1722 C C . TYR A 1 219 ? 11.233 0.241 -16.354 1.00 98.50 219 TYR A C 1
ATOM 1724 O O . TYR A 1 219 ? 10.785 -0.641 -17.086 1.00 98.50 219 TYR A O 1
ATOM 1732 N N . SER A 1 220 ? 11.336 1.507 -16.743 1.00 97.69 220 SER A N 1
ATOM 1733 C CA . SER A 1 220 ? 11.092 1.972 -18.102 1.00 97.69 220 SER A CA 1
ATOM 1734 C C . SER A 1 220 ? 12.025 3.138 -18.371 1.00 97.69 220 SER A C 1
ATOM 1736 O O . SER A 1 220 ? 11.969 4.145 -17.666 1.00 97.69 220 SER A O 1
ATOM 1738 N N . TRP A 1 221 ? 12.825 3.052 -19.433 1.00 97.62 221 TRP A N 1
ATOM 1739 C CA . TRP A 1 221 ? 13.650 4.172 -19.878 1.00 97.62 221 TRP A CA 1
ATOM 1740 C C . TRP A 1 221 ? 12.776 5.394 -20.197 1.00 97.62 221 TRP A C 1
ATOM 1742 O O . TRP A 1 221 ? 11.826 5.302 -20.980 1.00 97.62 221 TRP A O 1
ATOM 1752 N N . ARG A 1 222 ? 13.076 6.546 -19.583 1.00 96.69 222 ARG A N 1
ATOM 1753 C CA . ARG A 1 222 ? 12.336 7.813 -19.783 1.00 96.69 222 ARG A CA 1
ATOM 1754 C C . ARG A 1 222 ? 13.199 8.921 -20.389 1.00 96.69 222 ARG A C 1
ATOM 1756 O O . ARG A 1 222 ? 12.795 10.082 -20.379 1.00 96.69 222 ARG A O 1
ATOM 1763 N N . GLY A 1 223 ? 14.359 8.565 -20.930 1.00 95.75 223 GLY A N 1
ATOM 1764 C CA . GLY A 1 223 ? 15.275 9.496 -21.574 1.00 95.75 223 GLY A CA 1
ATOM 1765 C C . GLY A 1 223 ? 16.449 9.912 -20.694 1.00 95.75 223 GLY A C 1
ATOM 1766 O O . GLY A 1 223 ? 16.475 9.705 -19.480 1.00 95.75 223 GLY A O 1
ATOM 1767 N N . GLU A 1 224 ? 17.440 10.503 -21.356 1.00 93.62 224 GLU A N 1
ATOM 1768 C CA . GLU A 1 224 ? 18.716 10.867 -20.752 1.00 93.62 224 GLU A CA 1
ATOM 1769 C C . GLU A 1 224 ? 18.523 11.841 -19.585 1.00 93.62 224 GLU A C 1
ATOM 1771 O O . GLU A 1 224 ? 17.839 12.858 -19.705 1.00 93.62 224 GLU A O 1
ATOM 1776 N N . GLY A 1 225 ? 19.117 11.514 -18.436 1.00 85.69 225 GLY A N 1
ATOM 1777 C CA . GLY A 1 225 ? 19.027 12.341 -17.231 1.00 85.69 225 GLY A CA 1
ATOM 1778 C C . GLY A 1 225 ? 17.633 12.438 -16.597 1.00 85.69 225 GLY A C 1
ATOM 1779 O O . GLY A 1 225 ? 17.438 13.291 -15.731 1.00 85.69 225 GLY A O 1
ATOM 1780 N N . SER A 1 226 ? 16.671 11.595 -16.990 1.00 93.31 226 SER A N 1
ATOM 1781 C CA . SER A 1 226 ? 15.337 11.590 -16.382 1.00 93.31 226 SER A CA 1
ATOM 1782 C C . SER A 1 226 ? 15.387 11.223 -14.897 1.00 93.31 226 SER A C 1
ATOM 1784 O O . SER A 1 226 ? 16.001 10.230 -14.503 1.00 93.31 226 SER A O 1
ATOM 1786 N N . SER A 1 227 ? 14.688 12.007 -14.073 1.00 89.56 227 SER A N 1
ATOM 1787 C CA . SER A 1 227 ? 14.522 11.765 -12.635 1.00 89.56 227 SER A CA 1
ATOM 1788 C C . SER A 1 227 ? 13.298 10.908 -12.299 1.00 89.56 227 SER A C 1
ATOM 1790 O O . SER A 1 227 ? 12.967 10.759 -11.127 1.00 89.56 227 SER A O 1
ATOM 1792 N N . SER A 1 228 ? 12.588 10.381 -13.304 1.00 94.75 228 SER A N 1
ATOM 1793 C CA . SER A 1 228 ? 11.443 9.494 -13.081 1.00 94.75 228 SER A CA 1
ATOM 1794 C C . SER A 1 228 ? 11.873 8.249 -12.307 1.00 94.75 228 SER A C 1
ATOM 1796 O O . SER A 1 228 ? 12.858 7.608 -12.672 1.00 94.75 228 SER A O 1
ATOM 1798 N N . TYR A 1 229 ? 11.106 7.848 -11.294 1.00 96.31 229 TYR A N 1
ATOM 1799 C CA . TYR A 1 229 ? 11.388 6.620 -10.552 1.00 96.31 229 TYR A CA 1
ATOM 1800 C C . TYR A 1 229 ? 11.357 5.370 -11.439 1.00 96.31 229 TYR A C 1
ATOM 1802 O O . TYR A 1 229 ? 12.200 4.495 -11.260 1.00 96.31 229 TYR A O 1
ATOM 1810 N N . HIS A 1 230 ? 10.526 5.325 -12.488 1.00 97.81 230 HIS A N 1
ATOM 1811 C CA . HIS A 1 230 ? 10.597 4.247 -13.484 1.00 97.81 230 HIS A CA 1
ATOM 1812 C C . HIS A 1 230 ? 11.929 4.228 -14.235 1.00 97.81 230 HIS A C 1
ATOM 1814 O O . HIS A 1 230 ? 12.446 3.156 -14.528 1.00 97.81 230 HIS A O 1
ATOM 1820 N N . ASN A 1 231 ? 12.521 5.391 -14.522 1.00 97.75 231 ASN A N 1
ATOM 1821 C CA . ASN A 1 231 ? 13.836 5.458 -15.163 1.00 97.75 231 ASN A CA 1
ATOM 1822 C C . ASN A 1 231 ? 14.943 4.919 -14.250 1.00 97.75 231 ASN A C 1
ATOM 1824 O O . ASN A 1 231 ? 15.919 4.341 -14.720 1.00 97.75 231 ASN A O 1
ATOM 1828 N N . LEU A 1 232 ? 14.779 5.107 -12.941 1.00 97.19 232 LEU A N 1
ATOM 1829 C CA . LEU A 1 232 ? 15.706 4.621 -11.926 1.00 97.19 232 LEU A CA 1
ATOM 1830 C C . LEU A 1 232 ? 15.439 3.168 -11.511 1.00 97.19 232 LEU A C 1
ATOM 1832 O O . LEU A 1 232 ? 16.237 2.623 -10.759 1.00 97.19 232 LEU A O 1
ATOM 1836 N N . GLY A 1 233 ? 14.349 2.550 -11.983 1.00 98.12 233 GLY A N 1
ATOM 1837 C CA . GLY A 1 233 ? 13.913 1.225 -11.538 1.00 98.12 233 GLY A CA 1
ATOM 1838 C C . GLY A 1 233 ? 13.411 1.199 -10.091 1.00 98.12 233 GLY A C 1
ATOM 1839 O O . GLY A 1 233 ? 13.495 0.159 -9.455 1.00 98.12 233 GLY A O 1
ATOM 1840 N N . LEU A 1 234 ? 12.932 2.331 -9.568 1.00 97.81 234 LEU A N 1
ATOM 1841 C CA . LEU A 1 234 ? 12.480 2.533 -8.183 1.00 97.81 234 LEU A CA 1
ATOM 1842 C C . LEU A 1 234 ? 10.962 2.735 -8.075 1.00 97.81 234 LEU A C 1
ATOM 1844 O O . LEU A 1 234 ? 10.478 3.275 -7.086 1.00 97.81 234 LEU A O 1
ATOM 1848 N N . ALA A 1 235 ? 10.218 2.372 -9.119 1.00 98.19 235 ALA A N 1
ATOM 1849 C CA . ALA A 1 235 ? 8.770 2.489 -9.141 1.00 98.19 235 ALA A CA 1
ATOM 1850 C C . ALA A 1 235 ? 8.098 1.249 -9.706 1.00 98.19 235 ALA A C 1
ATOM 1852 O O . ALA A 1 235 ? 8.663 0.563 -10.564 1.00 98.19 235 ALA A O 1
ATOM 1853 N N . LEU A 1 236 ? 6.874 1.029 -9.240 1.00 98.75 236 LEU A N 1
ATOM 1854 C CA . LEU A 1 236 ? 5.982 -0.023 -9.688 1.00 98.75 236 LEU A CA 1
ATOM 1855 C C . LEU A 1 236 ? 4.600 0.563 -9.983 1.00 98.75 236 LEU A C 1
ATOM 1857 O O . LEU A 1 236 ? 4.034 1.238 -9.131 1.00 98.75 236 LEU A O 1
ATOM 1861 N N . ASP A 1 237 ? 4.058 0.261 -11.160 1.00 98.75 237 ASP A N 1
ATOM 1862 C CA . ASP A 1 237 ? 2.678 0.589 -11.531 1.00 98.75 237 ASP A CA 1
ATOM 1863 C C . ASP A 1 237 ? 1.840 -0.692 -11.583 1.00 98.75 237 ASP A C 1
ATOM 1865 O O . ASP A 1 237 ? 2.204 -1.634 -12.293 1.00 98.75 237 ASP A O 1
ATOM 1869 N N . ILE A 1 238 ? 0.705 -0.736 -10.883 1.00 98.75 238 ILE A N 1
ATOM 1870 C CA . ILE A 1 238 ? -0.172 -1.917 -10.819 1.00 98.75 238 ILE A CA 1
ATOM 1871 C C . ILE A 1 238 ? -1.523 -1.637 -11.484 1.00 98.75 238 ILE A C 1
ATOM 1873 O O . ILE A 1 238 ? -2.223 -0.682 -11.150 1.00 98.75 238 ILE A O 1
ATOM 1877 N N . ASN A 1 239 ? -1.925 -2.518 -12.407 1.00 98.44 239 ASN A N 1
ATOM 1878 C CA . ASN A 1 239 ? -3.227 -2.497 -13.084 1.00 98.44 239 ASN A CA 1
ATOM 1879 C C . ASN A 1 239 ? -3.600 -1.112 -13.654 1.00 98.44 239 ASN A C 1
ATOM 1881 O O . ASN A 1 239 ? -4.714 -0.638 -13.449 1.00 98.44 239 ASN A O 1
ATOM 1885 N N . TYR A 1 240 ? -2.684 -0.480 -14.397 1.00 96.62 240 TYR A N 1
ATOM 1886 C CA . TYR A 1 240 ? -2.781 0.911 -14.879 1.00 96.62 240 TYR A CA 1
ATOM 1887 C C . TYR A 1 240 ? -4.146 1.341 -15.455 1.00 96.62 240 TYR A C 1
ATOM 1889 O O . TYR A 1 240 ? -4.529 2.502 -15.349 1.00 96.62 240 TYR A O 1
ATOM 1897 N N . ALA A 1 241 ? -4.896 0.432 -16.090 1.00 96.88 241 ALA A N 1
ATOM 1898 C CA . ALA A 1 241 ? -6.227 0.734 -16.610 1.00 96.88 241 ALA A CA 1
ATOM 1899 C C . ALA A 1 241 ? -7.236 1.037 -15.484 1.00 96.88 241 ALA A C 1
ATOM 1901 O O . ALA A 1 241 ? -7.922 2.053 -15.550 1.00 96.88 241 ALA A O 1
ATOM 1902 N N . ALA A 1 242 ? -7.279 0.197 -14.446 1.00 98.00 242 ALA A N 1
ATOM 1903 C CA . ALA A 1 242 ? -8.198 0.305 -13.307 1.00 98.00 242 ALA A CA 1
ATOM 1904 C C . ALA A 1 242 ? -7.647 1.157 -12.146 1.00 98.00 242 ALA A C 1
ATOM 1906 O O . ALA A 1 242 ? -8.311 1.299 -11.119 1.00 98.00 242 ALA A O 1
ATOM 1907 N N . ASN A 1 243 ? -6.437 1.705 -12.299 1.00 98.31 243 ASN A N 1
ATOM 1908 C CA . ASN A 1 243 ? -5.778 2.589 -11.342 1.00 98.31 243 ASN A CA 1
ATOM 1909 C C . ASN A 1 243 ? -5.132 3.763 -12.075 1.00 98.31 243 ASN A C 1
ATOM 1911 O O . ASN A 1 243 ? -3.918 3.920 -12.068 1.00 98.31 243 ASN A O 1
ATOM 1915 N N . TYR A 1 244 ? -5.935 4.555 -12.776 1.00 97.50 244 TYR A N 1
ATOM 1916 C CA . TYR A 1 244 ? -5.420 5.641 -13.610 1.00 97.50 244 TYR A CA 1
ATOM 1917 C C . TYR A 1 244 ? -4.519 6.661 -12.867 1.00 97.50 244 TYR A C 1
ATOM 1919 O O . TYR A 1 244 ? -4.529 6.774 -11.646 1.00 97.50 244 TYR A O 1
ATOM 1927 N N . ALA A 1 245 ? -3.767 7.461 -13.613 1.00 97.44 245 ALA A N 1
ATOM 1928 C CA . ALA A 1 245 ? -3.198 8.709 -13.116 1.00 97.44 245 ALA A CA 1
ATOM 1929 C C . ALA A 1 245 ? -4.109 9.865 -13.527 1.00 97.44 245 ALA A C 1
ATOM 1931 O O . ALA A 1 245 ? -4.508 9.927 -14.691 1.00 97.44 245 ALA A O 1
ATOM 1932 N N . VAL A 1 246 ? -4.408 10.793 -12.618 1.00 96.38 246 VAL A N 1
ATOM 1933 C CA . VAL A 1 246 ? -5.240 11.978 -12.878 1.00 96.38 246 VAL A CA 1
ATOM 1934 C C . VAL A 1 246 ? -4.414 13.237 -12.674 1.00 96.38 246 VAL A C 1
ATOM 1936 O O . VAL A 1 246 ? -4.014 13.576 -11.560 1.00 96.38 246 VAL A O 1
ATOM 1939 N N . TYR A 1 247 ? -4.166 13.959 -13.759 1.00 96.44 247 TYR A N 1
ATOM 1940 C CA . TYR A 1 247 ? -3.456 15.231 -13.723 1.00 96.44 247 TYR A CA 1
ATOM 1941 C C . TYR A 1 247 ? -4.403 16.374 -13.352 1.00 96.44 247 TYR A C 1
ATOM 1943 O O . TYR A 1 247 ? -5.586 16.364 -13.685 1.00 96.44 247 TYR A O 1
ATOM 1951 N N . SER A 1 248 ? -3.857 17.426 -12.743 1.00 94.44 248 SER A N 1
ATOM 1952 C CA . SER A 1 248 ? -4.602 18.645 -12.378 1.00 94.44 248 SER A CA 1
ATOM 1953 C C . SER A 1 248 ? -5.342 19.325 -13.541 1.00 94.44 248 SER A C 1
ATOM 1955 O O . SER A 1 248 ? -6.307 20.051 -13.315 1.00 94.44 248 SER A O 1
ATOM 1957 N N . ASN A 1 249 ? -4.921 19.093 -14.787 1.00 94.88 249 ASN A N 1
ATOM 1958 C CA . ASN A 1 249 ? -5.589 19.600 -15.988 1.00 94.88 249 ASN A CA 1
ATOM 1959 C C . ASN A 1 249 ? -6.713 18.680 -16.512 1.00 94.88 249 ASN A C 1
ATOM 1961 O O . ASN A 1 249 ? -7.267 18.957 -17.575 1.00 94.88 249 ASN A O 1
ATOM 1965 N N . GLY A 1 250 ? -7.028 17.596 -15.798 1.00 93.69 250 GLY A N 1
ATOM 1966 C CA . GLY A 1 250 ? -8.038 16.603 -16.163 1.00 93.69 250 GLY A CA 1
ATOM 1967 C C . GLY A 1 250 ? -7.552 15.519 -17.127 1.00 93.69 250 GLY A C 1
ATOM 1968 O O . GLY A 1 250 ? -8.327 14.621 -17.449 1.00 93.69 250 GLY A O 1
ATOM 1969 N N . ASN A 1 251 ? -6.296 15.566 -17.588 1.00 96.62 251 ASN A N 1
ATOM 1970 C CA . ASN A 1 251 ? -5.737 14.470 -18.378 1.00 96.62 251 ASN A CA 1
ATOM 1971 C C . ASN A 1 251 ? -5.630 13.211 -17.518 1.00 96.62 251 ASN A C 1
ATOM 1973 O O . ASN A 1 251 ? -5.298 13.294 -16.334 1.00 96.62 251 ASN A O 1
ATOM 1977 N N . THR A 1 252 ? -5.831 12.053 -18.142 1.00 96.94 252 THR A N 1
ATOM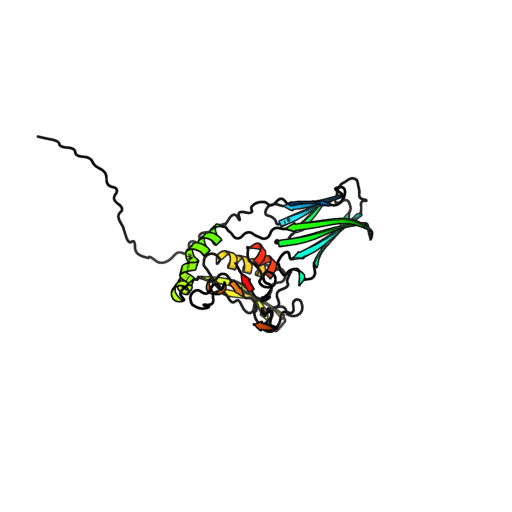 1978 C CA . THR A 1 252 ? -5.678 10.761 -17.479 1.00 96.94 252 THR A CA 1
ATOM 1979 C C . THR A 1 252 ? -4.756 9.819 -18.245 1.00 96.94 252 THR A C 1
ATOM 1981 O O . THR A 1 252 ? -4.621 9.905 -19.469 1.00 96.94 252 THR A O 1
ATOM 1984 N N . VAL A 1 253 ? -4.115 8.907 -17.515 1.00 95.94 253 VAL A N 1
ATOM 1985 C CA . VAL A 1 253 ? -3.421 7.732 -18.065 1.00 95.94 253 VAL A CA 1
ATOM 1986 C C . VAL A 1 253 ? -4.038 6.506 -17.412 1.00 95.94 253 VAL A C 1
ATOM 1988 O O . VAL A 1 253 ? -3.904 6.344 -16.211 1.00 95.94 253 VAL A O 1
ATOM 1991 N N . GLY A 1 254 ? -4.738 5.677 -18.187 1.00 95.75 254 GLY A N 1
ATOM 1992 C CA . GLY A 1 254 ? -5.650 4.654 -17.660 1.00 95.75 254 GLY A CA 1
ATOM 1993 C C . GLY A 1 254 ? -7.112 5.027 -17.913 1.00 95.75 254 GLY A C 1
ATOM 1994 O O . GLY A 1 254 ? -7.392 6.039 -18.560 1.00 95.75 254 GLY A O 1
ATOM 1995 N N . THR A 1 255 ? -8.048 4.194 -17.460 1.00 97.00 255 THR A N 1
ATOM 1996 C CA . THR A 1 255 ? -9.480 4.370 -17.749 1.00 97.00 255 THR A CA 1
ATOM 1997 C C . THR A 1 255 ? -10.265 4.858 -16.544 1.00 97.00 255 THR A C 1
ATOM 1999 O O . THR A 1 255 ? -11.093 5.756 -16.698 1.00 97.00 255 THR A O 1
ATOM 2002 N N . HIS A 1 256 ? -10.006 4.313 -15.358 1.00 97.75 256 HIS A N 1
ATOM 2003 C CA . HIS A 1 256 ? -10.779 4.617 -14.156 1.00 97.75 256 HIS A CA 1
ATOM 2004 C C . HIS A 1 256 ? -10.014 4.246 -12.886 1.00 97.75 256 HIS A C 1
ATOM 2006 O O . HIS A 1 256 ? -8.926 3.677 -12.938 1.00 97.75 256 HIS A O 1
ATOM 2012 N N . TRP A 1 257 ? -10.614 4.588 -11.750 1.00 97.62 257 TRP A N 1
ATOM 2013 C CA . TRP A 1 257 ? -10.275 4.071 -10.433 1.00 97.62 257 TRP A CA 1
ATOM 2014 C C . TRP A 1 257 ? -11.568 4.010 -9.619 1.00 97.62 257 TRP A C 1
ATOM 2016 O O . TRP A 1 257 ? -12.121 5.046 -9.248 1.00 97.62 257 TRP A O 1
ATOM 2026 N N . THR A 1 258 ? -12.095 2.801 -9.423 1.00 97.50 258 THR A N 1
ATOM 2027 C CA . THR A 1 258 ? -13.396 2.553 -8.777 1.00 97.50 258 THR A CA 1
ATOM 2028 C C . THR A 1 258 ? -13.254 1.460 -7.715 1.00 97.50 258 THR A C 1
ATOM 2030 O O . THR A 1 258 ? -13.710 0.329 -7.918 1.00 97.50 258 THR A O 1
ATOM 2033 N N . PRO A 1 259 ? -12.581 1.757 -6.586 1.00 95.94 259 PRO A N 1
ATOM 2034 C CA . PRO A 1 259 ? -12.429 0.793 -5.500 1.00 95.94 259 PRO A CA 1
ATOM 2035 C C . PRO A 1 259 ? -13.789 0.298 -4.997 1.00 95.94 259 PRO A C 1
ATOM 2037 O O . PRO A 1 259 ? -14.749 1.066 -4.954 1.00 95.94 259 PRO A O 1
ATOM 2040 N N . ASN A 1 260 ? -13.856 -0.970 -4.583 1.00 93.19 260 ASN A N 1
ATOM 2041 C CA . ASN A 1 260 ? -15.075 -1.726 -4.232 1.00 93.19 260 ASN A CA 1
ATO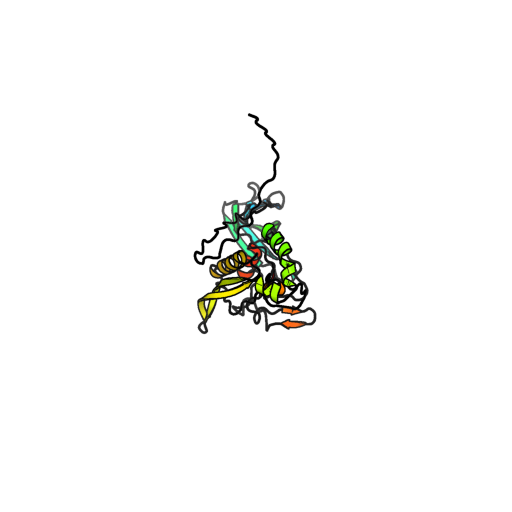M 2042 C C . ASN A 1 260 ? -15.978 -2.135 -5.410 1.00 93.19 260 ASN A C 1
ATOM 2044 O O . ASN A 1 260 ? -16.833 -3.000 -5.228 1.00 93.19 260 ASN A O 1
ATOM 2048 N N . GLU A 1 261 ? -15.800 -1.560 -6.602 1.00 96.56 261 GLU A N 1
ATOM 2049 C CA . GLU A 1 261 ? -16.577 -1.925 -7.796 1.00 96.56 261 GLU A CA 1
ATOM 2050 C C . GLU A 1 261 ? -15.752 -2.756 -8.783 1.00 96.56 261 GLU A C 1
ATOM 2052 O O . GLU A 1 261 ? -16.212 -3.796 -9.255 1.00 96.56 261 GLU A O 1
ATOM 2057 N N . ASP A 1 262 ? -14.524 -2.320 -9.077 1.00 97.44 262 ASP A N 1
ATOM 2058 C CA . ASP A 1 262 ? -13.591 -3.065 -9.923 1.00 97.44 262 ASP A CA 1
ATOM 2059 C C . ASP A 1 262 ? -12.588 -3.822 -9.036 1.00 97.44 262 ASP A C 1
ATOM 2061 O O . ASP A 1 262 ? -11.854 -3.184 -8.275 1.00 97.44 262 ASP A O 1
ATOM 2065 N N . PRO A 1 263 ? -12.503 -5.163 -9.128 1.00 97.06 263 PRO A N 1
ATOM 2066 C CA . PRO A 1 263 ? -11.568 -5.950 -8.326 1.00 97.06 263 PRO A CA 1
ATOM 2067 C C . PRO A 1 263 ? -10.088 -5.637 -8.608 1.00 97.06 263 PRO A C 1
ATOM 2069 O O . PRO A 1 263 ? -9.240 -6.025 -7.814 1.00 97.06 263 PRO A O 1
ATOM 2072 N N . TYR A 1 264 ? -9.759 -4.954 -9.710 1.00 98.25 264 TYR A N 1
ATOM 2073 C CA . TYR A 1 264 ? -8.401 -4.495 -10.021 1.00 98.25 264 TYR A CA 1
ATOM 2074 C C . TYR A 1 264 ? -8.094 -3.077 -9.517 1.00 98.25 264 TYR A C 1
ATOM 2076 O O . TYR A 1 264 ? -6.949 -2.630 -9.668 1.00 98.25 264 TYR A O 1
ATOM 2084 N N . SER A 1 265 ? -9.079 -2.361 -8.959 1.00 98.38 265 SER A N 1
ATOM 2085 C CA . SER A 1 265 ? -8.887 -1.023 -8.394 1.00 98.38 265 SER A CA 1
ATOM 2086 C C . SER A 1 265 ? -8.374 -1.098 -6.956 1.00 98.38 265 SER A C 1
ATOM 2088 O O . SER A 1 265 ? -8.998 -1.694 -6.082 1.00 98.38 265 SER A O 1
ATOM 2090 N N . ILE A 1 266 ? -7.240 -0.448 -6.708 1.00 98.38 266 ILE A N 1
ATOM 2091 C CA . ILE A 1 266 ? -6.554 -0.407 -5.416 1.00 98.38 266 ILE A CA 1
ATOM 2092 C C . ILE A 1 266 ? -7.394 0.372 -4.403 1.00 98.38 266 ILE A C 1
ATOM 2094 O O . ILE A 1 266 ? -7.766 1.521 -4.644 1.00 98.38 266 ILE A O 1
ATOM 2098 N N . LEU A 1 267 ? -7.651 -0.236 -3.247 1.00 96.81 267 LEU A N 1
ATOM 2099 C CA . LEU A 1 267 ? -8.312 0.411 -2.117 1.00 96.81 267 LEU A CA 1
ATOM 2100 C C . LEU A 1 267 ? -7.326 1.325 -1.365 1.00 96.81 267 LEU A C 1
ATOM 2102 O O . LEU A 1 267 ? -6.240 0.865 -1.012 1.00 96.81 267 LEU A O 1
ATOM 2106 N N . PRO A 1 268 ? -7.701 2.573 -1.013 1.00 95.50 268 PRO A N 1
ATOM 2107 C CA . PRO A 1 268 ? -6.835 3.470 -0.236 1.00 95.50 268 PRO A CA 1
ATOM 2108 C C . PRO A 1 268 ? -6.423 2.910 1.125 1.00 95.50 268 PRO A C 1
ATOM 2110 O O . PRO A 1 268 ? -5.381 3.276 1.654 1.00 95.50 268 PRO A O 1
ATOM 2113 N N . TYR A 1 269 ? -7.248 2.043 1.707 1.00 95.31 269 TYR A N 1
ATOM 2114 C CA . TYR A 1 269 ? -6.997 1.376 2.986 1.00 95.31 269 TYR A CA 1
ATOM 2115 C C . TYR A 1 269 ? -6.821 -0.141 2.816 1.00 95.31 269 TYR A C 1
ATOM 2117 O O . TYR A 1 269 ? -6.938 -0.873 3.792 1.00 95.31 269 TYR A O 1
ATOM 2125 N N . GLY A 1 270 ? -6.589 -0.621 1.591 1.00 95.44 270 GLY A N 1
ATOM 2126 C CA . GLY A 1 270 ? -6.464 -2.052 1.307 1.00 95.44 270 GLY A CA 1
ATOM 2127 C C . GLY A 1 270 ? -5.064 -2.611 1.533 1.00 95.44 270 GLY A C 1
ATOM 2128 O O . GLY A 1 270 ? -4.097 -1.872 1.756 1.00 95.44 270 GLY A O 1
ATOM 2129 N N . GLU A 1 271 ? -4.961 -3.933 1.426 1.00 95.00 271 GLU A N 1
ATOM 2130 C CA . GLU A 1 271 ? -3.733 -4.705 1.642 1.00 95.00 271 GLU A CA 1
ATOM 2131 C C . GLU A 1 271 ? -2.593 -4.275 0.716 1.00 95.00 271 GLU A C 1
ATOM 2133 O O . GLU A 1 271 ? -1.452 -4.222 1.157 1.00 95.00 271 GLU A O 1
ATOM 2138 N N . VAL A 1 272 ? -2.892 -3.885 -0.529 1.00 98.12 272 VAL A N 1
ATOM 2139 C CA . VAL A 1 272 ? -1.869 -3.429 -1.483 1.00 98.12 272 VAL A CA 1
ATOM 2140 C C . VAL A 1 272 ? -1.149 -2.201 -0.939 1.00 98.12 272 VAL A C 1
ATOM 2142 O O . VAL A 1 272 ? 0.069 -2.213 -0.795 1.00 98.12 272 VAL A O 1
ATOM 2145 N N . VAL A 1 273 ? -1.889 -1.145 -0.589 1.00 97.12 273 VAL A N 1
ATOM 2146 C CA . VAL A 1 273 ? -1.276 0.098 -0.100 1.00 97.12 273 VAL A CA 1
ATOM 2147 C C . VAL A 1 273 ? -0.541 -0.142 1.216 1.00 97.12 273 VAL A C 1
ATOM 2149 O O . VAL A 1 273 ? 0.590 0.317 1.361 1.00 97.12 273 VAL A O 1
ATOM 2152 N N . ARG A 1 274 ? -1.138 -0.907 2.140 1.00 94.88 274 ARG A N 1
ATOM 2153 C CA . ARG A 1 274 ? -0.503 -1.265 3.418 1.00 94.88 274 ARG A CA 1
ATOM 2154 C C . ARG A 1 274 ? 0.799 -2.044 3.214 1.00 94.88 274 ARG A C 1
ATOM 2156 O O . ARG A 1 274 ? 1.802 -1.679 3.814 1.00 94.88 274 ARG A O 1
ATOM 2163 N N . ALA A 1 275 ? 0.813 -3.044 2.331 1.00 95.88 275 ALA A N 1
ATOM 2164 C CA . ALA A 1 275 ? 2.003 -3.841 2.043 1.00 95.88 275 ALA A CA 1
ATOM 2165 C C . ALA A 1 275 ? 3.135 -2.983 1.471 1.00 95.88 275 ALA A C 1
ATOM 2167 O O . ALA A 1 275 ? 4.281 -3.127 1.871 1.00 95.88 275 ALA A O 1
ATOM 2168 N N . PHE A 1 276 ? 2.843 -2.036 0.582 1.00 96.50 276 PHE A N 1
ATOM 2169 C CA . PHE A 1 276 ? 3.864 -1.103 0.101 1.00 96.50 276 PHE A CA 1
ATOM 2170 C C . PHE A 1 276 ? 4.387 -0.190 1.227 1.00 96.50 276 PHE A C 1
ATOM 2172 O O . PHE A 1 276 ? 5.601 -0.059 1.411 1.00 96.50 276 PHE A O 1
ATOM 2179 N N . GLU A 1 277 ? 3.491 0.404 2.018 1.00 93.12 277 GLU A N 1
ATOM 2180 C CA . GLU A 1 277 ? 3.854 1.282 3.140 1.00 93.12 277 GLU A CA 1
ATOM 2181 C C . GLU A 1 277 ? 4.697 0.557 4.202 1.00 93.12 277 GLU A C 1
ATOM 2183 O O . GLU A 1 277 ? 5.688 1.116 4.666 1.00 93.12 277 GLU A O 1
ATOM 2188 N N . ASN A 1 278 ? 4.376 -0.703 4.512 1.00 90.69 278 ASN A N 1
ATOM 2189 C CA . ASN A 1 278 ? 5.104 -1.570 5.452 1.00 90.69 278 ASN A CA 1
ATOM 2190 C C . ASN A 1 278 ? 6.557 -1.850 5.048 1.00 90.69 278 ASN A C 1
ATOM 2192 O O . ASN A 1 278 ? 7.332 -2.384 5.844 1.00 90.69 278 ASN A O 1
ATOM 2196 N N . HIS A 1 279 ? 6.929 -1.527 3.809 1.00 91.25 279 HIS A N 1
ATOM 2197 C CA . HIS A 1 279 ? 8.278 -1.717 3.289 1.00 91.25 279 HIS A CA 1
ATOM 2198 C C . HIS A 1 279 ? 8.921 -0.402 2.831 1.00 91.25 279 HIS A C 1
ATOM 2200 O O . HIS A 1 279 ? 9.906 -0.431 2.099 1.00 91.25 279 HIS A O 1
ATOM 2206 N N . GLY A 1 280 ? 8.400 0.756 3.252 1.00 90.88 280 GLY A N 1
ATOM 2207 C CA . GLY A 1 280 ? 9.023 2.063 2.995 1.00 90.88 280 GLY A CA 1
ATOM 2208 C C . GLY A 1 280 ? 8.680 2.694 1.645 1.00 90.88 280 GLY A C 1
ATOM 2209 O O . GLY A 1 280 ? 9.281 3.706 1.271 1.00 90.88 280 GLY A O 1
ATOM 2210 N N . TRP A 1 281 ? 7.716 2.127 0.916 1.00 93.94 281 TRP A N 1
ATOM 2211 C CA . TRP A 1 281 ? 7.219 2.707 -0.326 1.00 93.94 281 TRP A CA 1
ATOM 2212 C C . TRP A 1 281 ? 6.156 3.776 -0.065 1.00 93.94 281 TRP A C 1
ATOM 2214 O O . TRP A 1 281 ? 5.487 3.817 0.969 1.00 93.94 281 TRP A O 1
ATOM 2224 N N . HIS A 1 282 ? 5.965 4.636 -1.058 1.00 93.62 282 HIS A N 1
ATOM 2225 C CA . HIS A 1 282 ? 4.928 5.657 -1.077 1.00 93.62 282 HIS A CA 1
ATOM 2226 C C . HIS A 1 282 ? 3.936 5.397 -2.201 1.00 93.62 282 HIS A C 1
ATOM 2228 O O . HIS A 1 282 ? 4.344 5.115 -3.327 1.00 93.62 282 HIS A O 1
ATOM 2234 N N . TRP A 1 283 ? 2.646 5.553 -1.915 1.00 97.12 283 TRP A N 1
ATOM 2235 C CA . TRP A 1 283 ? 1.590 5.420 -2.912 1.00 97.12 283 TRP A CA 1
ATOM 2236 C C . TRP A 1 283 ? 1.275 6.762 -3.580 1.00 97.12 283 TRP A C 1
ATOM 2238 O O . TRP A 1 283 ? 0.905 7.736 -2.923 1.00 97.12 283 TRP A O 1
ATOM 2248 N N . GLY A 1 284 ? 1.377 6.812 -4.907 1.00 96.62 284 GLY A N 1
ATOM 2249 C CA . GLY A 1 284 ? 1.125 8.002 -5.722 1.00 96.62 284 GLY A CA 1
ATOM 2250 C C . GLY A 1 284 ? -0.306 8.536 -5.633 1.00 96.62 284 GLY A C 1
ATOM 2251 O O . GLY A 1 284 ? -0.547 9.696 -5.973 1.00 96.62 284 GLY A O 1
ATOM 2252 N N . GLY A 1 285 ? -1.244 7.733 -5.120 1.00 96.12 285 GLY A N 1
ATOM 2253 C CA . GLY A 1 285 ? -2.611 8.156 -4.842 1.00 96.12 285 GLY A CA 1
ATOM 2254 C C . GLY A 1 285 ? -2.706 9.217 -3.747 1.00 96.12 285 GLY A C 1
ATOM 2255 O O . GLY A 1 285 ? -3.724 9.901 -3.670 1.00 96.12 285 GLY A O 1
ATOM 2256 N N . ASP A 1 286 ? -1.690 9.395 -2.893 1.00 93.94 286 ASP A N 1
ATOM 2257 C CA . ASP A 1 286 ? -1.810 10.358 -1.796 1.00 93.94 286 ASP A CA 1
ATOM 2258 C C . ASP A 1 286 ? -0.562 11.170 -1.422 1.00 93.94 286 ASP A C 1
ATOM 2260 O O . ASP A 1 286 ? -0.667 12.108 -0.621 1.00 93.94 286 ASP A O 1
ATOM 2264 N N . VAL A 1 287 ? 0.595 10.892 -2.032 1.00 91.44 287 VAL A N 1
ATOM 2265 C CA . VAL A 1 287 ? 1.821 11.671 -1.785 1.00 91.44 287 VAL A CA 1
ATOM 2266 C C . VAL A 1 287 ? 1.987 12.908 -2.672 1.00 91.44 287 VAL A C 1
ATOM 2268 O O . VAL A 1 287 ? 2.762 13.803 -2.323 1.00 91.44 287 VAL A O 1
ATOM 2271 N N . TRP A 1 288 ? 1.249 13.017 -3.783 1.00 90.56 288 TRP A N 1
ATOM 2272 C CA . TRP A 1 288 ? 1.338 14.151 -4.712 1.00 90.56 288 TRP A CA 1
ATOM 2273 C C . TRP A 1 288 ? -0.025 14.743 -5.037 1.00 90.56 288 TRP A C 1
ATOM 2275 O O . TRP A 1 288 ? -1.004 14.029 -5.196 1.00 90.56 288 TRP A O 1
ATOM 2285 N N . ALA A 1 289 ? -0.072 16.064 -5.222 1.00 87.31 289 ALA A N 1
ATOM 2286 C CA . ALA A 1 289 ? -1.286 16.752 -5.660 1.00 87.31 289 ALA A CA 1
ATOM 2287 C C . ALA A 1 289 ? -1.551 16.631 -7.173 1.00 87.31 289 ALA A C 1
ATOM 2289 O O . ALA A 1 289 ? -2.676 16.846 -7.618 1.00 87.31 289 ALA A O 1
ATOM 2290 N N . SER A 1 290 ? -0.520 16.360 -7.985 1.00 90.81 290 SER A N 1
ATOM 2291 C CA . SER A 1 290 ? -0.668 16.154 -9.429 1.00 90.81 290 SER A CA 1
ATOM 2292 C C . SER A 1 290 ? 0.548 15.416 -10.018 1.00 90.81 290 SER A C 1
ATOM 2294 O O . SER A 1 290 ? 1.658 15.948 -9.931 1.00 90.81 290 SER A O 1
ATOM 2296 N N . PRO A 1 291 ? 0.339 14.295 -10.730 1.00 93.38 291 PRO A N 1
ATOM 2297 C CA . PRO A 1 291 ? -0.924 13.557 -10.778 1.00 93.38 291 PRO A CA 1
ATOM 2298 C C . PRO A 1 291 ? -1.272 12.937 -9.412 1.00 93.38 291 PRO A C 1
ATOM 2300 O O . PRO A 1 291 ? -0.374 12.661 -8.622 1.00 93.38 291 PRO A O 1
ATOM 2303 N N . LEU A 1 292 ? -2.565 12.720 -9.156 1.00 95.62 292 LEU A N 1
ATOM 2304 C CA . LEU A 1 292 ? -2.983 11.644 -8.253 1.00 95.62 292 LEU A CA 1
ATOM 2305 C C . LEU A 1 292 ? -2.795 10.348 -9.038 1.00 95.62 292 LEU A C 1
ATOM 2307 O O . LEU A 1 292 ? -3.479 10.143 -10.042 1.00 95.62 292 LEU A O 1
ATOM 2311 N N . ASP A 1 293 ? -1.813 9.544 -8.651 1.00 97.31 293 ASP A N 1
ATOM 2312 C CA . ASP A 1 293 ? -1.347 8.408 -9.445 1.00 97.31 293 ASP A CA 1
ATOM 2313 C C . ASP A 1 293 ? -1.654 7.088 -8.738 1.00 97.31 293 ASP A C 1
ATOM 2315 O O . ASP A 1 293 ? -0.861 6.577 -7.948 1.00 97.31 293 ASP A O 1
ATOM 2319 N N . TYR A 1 294 ? -2.860 6.566 -8.971 1.00 98.00 294 TYR A N 1
ATOM 2320 C CA . TYR A 1 294 ? -3.408 5.463 -8.181 1.00 98.00 294 TYR A CA 1
ATOM 2321 C C . TYR A 1 294 ? -2.725 4.119 -8.466 1.00 98.00 294 TYR A C 1
ATOM 2323 O O . TYR A 1 294 ? -2.779 3.229 -7.619 1.00 98.00 294 TYR A O 1
ATOM 2331 N N . MET A 1 295 ? -2.077 3.955 -9.625 1.00 98.19 295 MET A N 1
ATOM 2332 C CA . MET A 1 295 ? -1.303 2.748 -9.950 1.00 98.19 295 MET A CA 1
ATOM 2333 C C . MET A 1 295 ? 0.081 2.746 -9.313 1.00 98.19 295 MET A C 1
ATOM 2335 O O . MET A 1 295 ? 0.664 1.671 -9.184 1.00 98.19 295 MET A O 1
ATOM 2339 N N . HIS A 1 296 ? 0.605 3.923 -8.968 1.00 98.44 296 HIS A N 1
ATOM 2340 C CA . HIS A 1 296 ? 2.030 4.129 -8.786 1.00 98.44 296 HIS A CA 1
ATOM 2341 C C . HIS A 1 296 ? 2.486 3.944 -7.344 1.00 98.44 296 HIS A C 1
ATOM 2343 O O . HIS A 1 296 ? 1.934 4.534 -6.414 1.00 98.44 296 HIS A O 1
ATOM 2349 N N . PHE A 1 297 ? 3.584 3.219 -7.176 1.00 98.38 297 PHE A N 1
ATOM 2350 C CA . PHE A 1 297 ? 4.321 3.105 -5.927 1.00 98.38 297 PHE A CA 1
ATOM 2351 C C . PHE A 1 297 ? 5.780 3.479 -6.160 1.00 98.38 297 PHE A C 1
ATOM 2353 O O . PHE A 1 297 ? 6.423 2.924 -7.048 1.00 98.38 297 PHE A O 1
ATOM 2360 N N . GLY A 1 298 ? 6.303 4.408 -5.359 1.00 96.06 298 GLY A N 1
ATOM 2361 C CA . GLY A 1 298 ? 7.687 4.881 -5.439 1.00 96.06 298 GLY A CA 1
ATOM 2362 C C . GLY A 1 298 ? 8.494 4.546 -4.187 1.00 96.06 298 GLY A C 1
ATOM 2363 O O . GLY A 1 298 ? 8.006 4.752 -3.073 1.00 96.06 298 GLY A O 1
ATOM 2364 N N . TYR A 1 299 ? 9.723 4.063 -4.381 1.00 93.25 299 TYR A N 1
ATOM 2365 C CA . TYR A 1 299 ? 10.697 3.791 -3.317 1.00 93.25 299 TYR A CA 1
ATOM 2366 C C . TYR A 1 299 ? 11.673 4.943 -3.082 1.00 93.25 299 TYR A C 1
ATOM 2368 O O . TYR A 1 299 ? 11.598 6.029 -3.707 1.00 93.25 299 TYR A O 1
#

Radius of gyration: 25.82 Å; chains: 1; bounding box: 109×42×60 Å